Protein AF-A0A3R7EUE3-F1 (afdb_monomer_lite)

InterPro domains:
  IPR010998 Integrase/recombinase, N-terminal [G3DSA:1.10.150.130] (9-110)
  IPR011010 DNA breaking-rejoining enzyme, catalytic core [SSF56349] (18-164)

Radius of gyration: 27.68 Å; chains: 1; bounding box: 56×69×74 Å

Structure (mmCIF, N/CA/C/O backbone):
data_AF-A0A3R7EUE3-F1
#
_entry.id   AF-A0A3R7EUE3-F1
#
loop_
_atom_site.group_PDB
_atom_site.id
_atom_site.type_symbol
_atom_site.label_atom_id
_atom_site.label_alt_id
_atom_site.label_comp_id
_atom_site.label_asym_id
_atom_site.label_entity_id
_atom_site.label_seq_id
_atom_site.pdbx_PDB_ins_code
_atom_site.Cartn_x
_atom_site.Cartn_y
_atom_site.Cartn_z
_atom_site.occupancy
_atom_site.B_iso_or_equiv
_atom_site.auth_seq_id
_atom_site.auth_comp_id
_atom_site.auth_asym_id
_atom_site.auth_atom_id
_atom_site.pdbx_PDB_model_num
ATOM 1 N N . MET A 1 1 ? 28.219 15.002 24.276 1.00 39.12 1 MET A N 1
ATOM 2 C CA . MET A 1 1 ? 27.554 13.700 24.473 1.00 39.12 1 MET A CA 1
ATOM 3 C C . MET A 1 1 ? 26.076 13.995 24.568 1.00 39.12 1 MET A C 1
ATOM 5 O O . MET A 1 1 ? 25.679 14.646 25.527 1.00 39.12 1 MET A O 1
ATOM 9 N N . ASP A 1 2 ? 25.303 13.629 23.550 1.00 48.00 2 ASP A N 1
ATOM 10 C CA . ASP A 1 2 ? 23.853 13.818 23.591 1.00 48.00 2 ASP A CA 1
ATOM 11 C C . ASP A 1 2 ? 23.267 12.943 24.700 1.00 48.00 2 ASP A C 1
ATOM 13 O O . ASP A 1 2 ? 23.659 11.784 24.864 1.00 48.00 2 ASP A O 1
ATOM 17 N N . ALA A 1 3 ? 22.387 13.531 25.511 1.00 66.44 3 ALA A N 1
ATOM 18 C CA . ALA A 1 3 ? 21.766 12.849 26.636 1.00 66.44 3 ALA A CA 1
ATOM 19 C C . ALA A 1 3 ? 21.050 11.582 26.150 1.00 66.44 3 ALA A C 1
ATOM 21 O O . ALA A 1 3 ? 20.285 11.617 25.184 1.00 66.44 3 ALA A O 1
ATOM 22 N N . ILE A 1 4 ? 21.303 10.460 26.828 1.00 73.25 4 ILE A N 1
ATOM 23 C CA . ILE A 1 4 ? 20.660 9.185 26.511 1.00 73.25 4 ILE A CA 1
ATOM 24 C C . ILE A 1 4 ? 19.143 9.370 26.694 1.00 73.25 4 ILE A C 1
ATOM 26 O O . ILE A 1 4 ? 18.716 9.776 27.779 1.00 73.25 4 ILE A O 1
ATOM 30 N N . PRO A 1 5 ? 18.321 9.109 25.660 1.00 75.12 5 PRO A N 1
ATOM 31 C CA . PRO A 1 5 ? 16.880 9.293 25.752 1.00 75.12 5 PRO A CA 1
ATOM 32 C C . PRO A 1 5 ? 16.278 8.382 26.828 1.00 75.12 5 PRO A C 1
ATOM 34 O O . PRO A 1 5 ? 16.712 7.244 27.017 1.00 75.12 5 PRO A O 1
ATOM 37 N N . THR A 1 6 ? 15.261 8.881 27.535 1.00 82.00 6 THR A N 1
ATOM 38 C CA . THR A 1 6 ? 14.599 8.120 28.602 1.00 82.00 6 THR A CA 1
ATOM 39 C C . THR A 1 6 ? 13.892 6.884 28.046 1.00 82.00 6 THR A C 1
ATOM 41 O O . THR A 1 6 ? 13.480 6.837 26.883 1.00 82.00 6 THR A O 1
ATOM 44 N N . LYS A 1 7 ? 13.701 5.870 28.896 1.00 75.50 7 LYS A N 1
ATOM 45 C CA . LYS A 1 7 ? 12.950 4.655 28.542 1.00 75.50 7 LYS A CA 1
ATOM 46 C C . LYS A 1 7 ? 11.545 4.984 28.022 1.00 75.50 7 LYS A C 1
ATOM 48 O O . LYS A 1 7 ? 11.107 4.374 27.051 1.00 75.50 7 LYS A O 1
ATOM 53 N N . GLU A 1 8 ? 10.880 5.971 28.621 1.00 74.31 8 GLU A N 1
ATOM 54 C CA . GLU A 1 8 ? 9.572 6.456 28.166 1.00 74.31 8 GLU A CA 1
ATOM 55 C C . GLU A 1 8 ? 9.658 7.088 26.778 1.00 74.31 8 GLU A C 1
ATOM 57 O O . GLU A 1 8 ? 8.847 6.756 25.924 1.00 74.31 8 GLU A O 1
ATOM 62 N N . ALA A 1 9 ? 10.677 7.908 26.497 1.00 72.62 9 ALA A N 1
ATOM 63 C CA . ALA A 1 9 ? 10.864 8.495 25.171 1.00 72.62 9 ALA A CA 1
ATOM 64 C C . ALA A 1 9 ? 11.078 7.424 24.083 1.00 72.62 9 ALA A C 1
ATOM 66 O O . ALA A 1 9 ? 10.556 7.551 22.973 1.00 72.62 9 ALA A O 1
ATOM 67 N N . ILE A 1 10 ? 11.795 6.340 24.405 1.00 73.88 10 ILE A N 1
ATOM 68 C CA . ILE A 1 10 ? 12.009 5.197 23.502 1.00 73.88 10 ILE A CA 1
ATOM 69 C C . ILE A 1 10 ? 10.705 4.413 23.287 1.00 73.88 10 ILE A C 1
ATOM 71 O O . ILE A 1 10 ? 10.374 4.049 22.157 1.00 73.88 10 ILE A O 1
ATOM 75 N N . GLN A 1 11 ? 9.937 4.167 24.349 1.00 67.00 11 GLN A N 1
ATOM 76 C CA . GLN A 1 11 ? 8.645 3.481 24.257 1.00 67.00 11 GLN A CA 1
ATOM 77 C C . GLN A 1 11 ? 7.600 4.328 23.522 1.00 67.00 11 GLN A C 1
ATOM 79 O O . GLN A 1 11 ? 6.869 3.807 22.685 1.00 67.00 11 GLN A O 1
ATOM 84 N N . ASP A 1 12 ? 7.577 5.641 23.734 1.00 65.81 12 ASP A N 1
ATOM 85 C CA . ASP A 1 12 ? 6.696 6.562 23.020 1.00 65.81 12 ASP A CA 1
ATOM 86 C C . ASP A 1 12 ? 7.058 6.663 21.535 1.00 65.81 12 ASP A C 1
ATOM 88 O O . ASP A 1 12 ? 6.173 6.852 20.690 1.00 65.81 12 ASP A O 1
ATOM 92 N N . ALA A 1 13 ? 8.338 6.509 21.180 1.00 63.62 13 ALA A N 1
ATOM 93 C CA . ALA A 1 13 ? 8.787 6.459 19.788 1.00 63.62 13 ALA A CA 1
ATOM 94 C C . ALA A 1 13 ? 8.226 5.247 19.021 1.00 63.62 13 ALA A C 1
ATOM 96 O O . ALA A 1 13 ? 8.088 5.313 17.798 1.00 63.62 13 ALA A O 1
ATOM 97 N N . PHE A 1 14 ? 7.817 4.176 19.717 1.00 61.12 14 PHE A N 1
ATOM 98 C CA . PHE A 1 14 ? 7.134 3.030 19.104 1.00 61.12 14 PHE A CA 1
ATOM 99 C C . PHE A 1 14 ? 5.842 3.445 18.383 1.00 61.12 14 PHE A C 1
ATOM 101 O O . PHE A 1 14 ? 5.499 2.923 17.316 1.00 61.12 14 PHE A O 1
ATOM 108 N N . HIS A 1 15 ? 5.116 4.419 18.933 1.00 63.62 15 HIS A N 1
ATOM 109 C CA . HIS A 1 15 ? 3.929 4.965 18.295 1.00 63.62 15 HIS A CA 1
ATOM 110 C C . HIS A 1 15 ? 4.315 6.077 17.320 1.00 63.62 15 HIS A C 1
ATOM 112 O O . HIS A 1 15 ? 4.435 7.244 17.695 1.00 63.62 15 HIS A O 1
ATOM 118 N N . GLY A 1 16 ? 4.429 5.725 16.036 1.00 68.12 16 GLY A N 1
ATOM 119 C CA . GLY A 1 16 ? 4.572 6.713 14.966 1.00 68.12 16 GLY A CA 1
ATOM 120 C C . GLY A 1 16 ? 3.433 7.747 14.971 1.00 68.12 16 GLY A C 1
ATOM 121 O O . GLY A 1 16 ? 2.328 7.479 15.450 1.00 68.12 16 GLY A O 1
ATOM 122 N N . THR A 1 17 ? 3.669 8.929 14.394 1.00 74.31 17 THR A N 1
ATOM 123 C CA . THR A 1 17 ? 2.738 10.078 14.413 1.00 74.31 17 THR A CA 1
ATOM 124 C C . THR A 1 17 ? 1.312 9.719 13.978 1.00 74.31 17 THR A C 1
ATOM 126 O O . THR A 1 17 ? 0.340 10.197 14.561 1.00 74.31 17 THR A O 1
ATOM 129 N N . SER A 1 18 ? 1.170 8.837 12.983 1.00 72.44 18 SER A N 1
ATOM 130 C CA . SER A 1 18 ? -0.135 8.347 12.517 1.00 72.44 18 SER A CA 1
ATOM 131 C C . SER A 1 18 ? -0.875 7.535 13.582 1.00 72.44 18 SER A C 1
ATOM 133 O O . SER A 1 18 ? -2.089 7.677 13.722 1.00 72.44 18 SER A O 1
ATOM 135 N N . THR A 1 19 ? -0.164 6.688 14.330 1.00 78.75 19 THR A N 1
ATOM 136 C CA . THR A 1 19 ? -0.743 5.878 15.408 1.00 78.75 19 THR A CA 1
ATOM 137 C C . THR A 1 19 ? -1.212 6.778 16.541 1.00 78.75 19 THR A C 1
ATOM 139 O O . THR A 1 19 ? -2.346 6.633 16.979 1.00 78.75 19 THR A O 1
ATOM 142 N N . ARG A 1 20 ? -0.406 7.778 16.931 1.00 80.62 20 ARG A N 1
ATOM 143 C CA . ARG A 1 20 ? -0.794 8.769 17.951 1.00 80.62 20 ARG A CA 1
ATOM 144 C C . ARG A 1 20 ? -2.070 9.513 17.560 1.00 80.62 20 ARG A C 1
ATOM 146 O O . ARG A 1 20 ? -3.028 9.501 18.319 1.00 80.62 20 ARG A O 1
ATOM 153 N N . ARG A 1 21 ? -2.133 10.064 16.340 1.00 84.31 21 ARG A N 1
ATOM 154 C CA . ARG A 1 21 ? -3.342 10.746 15.829 1.00 84.31 21 ARG A CA 1
ATOM 155 C C . ARG A 1 21 ? -4.572 9.839 15.836 1.00 84.31 21 ARG A C 1
ATOM 157 O O . ARG A 1 21 ? -5.651 10.263 16.244 1.00 84.31 21 ARG A O 1
ATOM 164 N N . THR A 1 22 ? -4.403 8.592 15.398 1.00 85.88 22 THR A N 1
ATOM 165 C CA . THR A 1 22 ? -5.483 7.596 15.379 1.00 85.88 22 THR A CA 1
ATOM 166 C C . THR A 1 22 ? -5.972 7.303 16.795 1.00 85.88 22 THR A C 1
ATOM 168 O O . THR A 1 22 ? -7.174 7.295 17.042 1.00 85.88 22 THR A O 1
ATOM 171 N N . TYR A 1 23 ? -5.048 7.110 17.736 1.00 88.25 23 TYR A N 1
ATOM 172 C CA . TYR A 1 23 ? -5.382 6.802 19.121 1.00 88.25 23 TYR A CA 1
ATOM 173 C C . TYR A 1 23 ? -6.084 7.978 19.791 1.00 88.25 23 TYR A C 1
ATOM 175 O O . TYR A 1 23 ? -7.176 7.789 20.312 1.00 88.25 23 TYR A O 1
ATOM 183 N N . SER A 1 24 ? -5.546 9.194 19.675 1.00 86.81 24 SER A N 1
ATOM 184 C CA . SER A 1 24 ? -6.193 10.403 20.198 1.00 86.81 24 SER A CA 1
ATOM 185 C C . SER A 1 24 ? -7.598 10.609 19.626 1.00 86.81 24 SER A C 1
ATOM 187 O O . SER A 1 24 ? -8.494 11.060 20.333 1.00 86.81 24 SER A O 1
ATOM 189 N N . THR A 1 25 ? -7.820 10.243 18.359 1.00 91.75 25 THR A N 1
ATOM 190 C CA . THR A 1 25 ? -9.146 10.334 17.730 1.00 91.75 25 THR A CA 1
ATOM 191 C C . THR A 1 25 ? -10.149 9.401 18.401 1.00 91.75 25 THR A C 1
ATOM 193 O O . THR A 1 25 ? -11.211 9.859 18.814 1.00 91.75 25 THR A O 1
ATOM 196 N N . TYR A 1 26 ? -9.819 8.116 18.553 1.00 90.88 26 TYR A N 1
ATOM 197 C CA . TYR A 1 26 ? -10.734 7.159 19.184 1.00 90.88 26 TYR A CA 1
ATOM 198 C C . TYR A 1 26 ? -10.895 7.386 20.685 1.00 90.88 26 TYR A C 1
ATOM 200 O O . TYR A 1 26 ? -11.972 7.153 21.216 1.00 90.88 26 TYR A O 1
ATOM 208 N N . GLN A 1 27 ? -9.857 7.881 21.358 1.00 89.31 27 GLN A N 1
ATOM 209 C CA . GLN A 1 27 ? -9.931 8.276 22.764 1.00 89.31 27 GLN A CA 1
ATOM 210 C C . GLN A 1 27 ? -10.932 9.410 22.968 1.00 89.31 27 GLN A C 1
ATOM 212 O O . GLN A 1 27 ? -11.801 9.312 23.827 1.00 89.31 27 GLN A O 1
ATOM 217 N N . ARG A 1 28 ? -10.868 10.451 22.131 1.00 90.88 28 ARG A N 1
ATOM 218 C CA . ARG A 1 28 ? -11.839 11.546 22.164 1.00 90.88 28 ARG A CA 1
ATOM 219 C C . ARG A 1 28 ? -13.259 11.065 21.860 1.00 90.88 28 ARG A C 1
ATOM 221 O O . ARG A 1 28 ? -14.164 11.388 22.616 1.00 90.88 28 ARG A O 1
ATOM 228 N N . GLN A 1 29 ? -13.438 10.248 20.819 1.00 92.25 29 GLN A N 1
ATOM 229 C CA . GLN A 1 29 ? -14.751 9.680 20.481 1.00 92.25 29 GLN A CA 1
ATOM 230 C C . GLN A 1 29 ? -15.331 8.836 21.620 1.00 92.25 29 GLN A C 1
ATOM 232 O O . GLN A 1 29 ? -16.530 8.888 21.874 1.00 92.25 29 GLN A O 1
ATOM 237 N N . PHE A 1 30 ? -14.488 8.072 22.318 1.00 89.62 30 PHE A N 1
ATOM 238 C CA . PHE A 1 30 ? -14.915 7.317 23.488 1.00 89.62 30 PHE A CA 1
ATOM 239 C C . PHE A 1 30 ? -15.375 8.244 24.616 1.00 89.62 30 PHE A C 1
ATOM 241 O O . PHE A 1 30 ? -16.431 8.006 25.187 1.00 89.62 30 PHE A O 1
ATOM 248 N N . LEU A 1 31 ? -14.622 9.305 24.925 1.00 88.56 31 LEU A N 1
ATOM 249 C CA . LEU A 1 31 ? -15.000 10.259 25.974 1.00 88.56 31 LEU A CA 1
ATOM 250 C C . LEU A 1 31 ? -16.318 10.972 25.653 1.00 88.56 31 LEU A C 1
ATOM 252 O O . LEU A 1 31 ? -17.170 11.085 26.529 1.00 88.56 31 LEU A O 1
ATOM 256 N N . GLU A 1 32 ? -16.504 11.398 24.402 1.00 90.06 32 GLU A N 1
ATOM 257 C CA . GLU A 1 32 ? -17.752 12.004 23.919 1.00 90.06 32 GLU A CA 1
ATOM 258 C C . GLU A 1 32 ? -18.934 11.025 24.065 1.00 90.06 32 GLU A C 1
ATOM 260 O O . G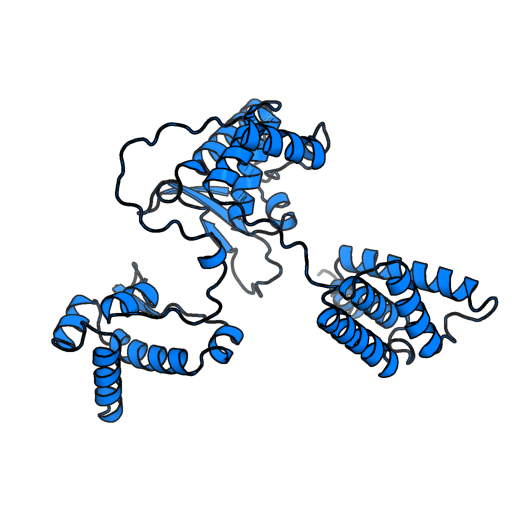LU A 1 32 ? -19.971 11.378 24.628 1.00 90.06 32 GLU A O 1
ATOM 265 N N . TYR A 1 33 ? -18.760 9.767 23.640 1.00 89.94 33 TYR A N 1
ATOM 266 C CA . TYR A 1 33 ? -19.762 8.711 23.817 1.00 89.94 33 TYR A CA 1
ATOM 267 C C . TYR A 1 33 ? -20.067 8.442 25.298 1.00 89.94 33 TYR A C 1
ATOM 269 O O . TYR A 1 33 ? -21.228 8.365 25.700 1.00 89.94 33 TYR A O 1
ATOM 277 N N . PHE A 1 34 ? -19.029 8.324 26.126 1.00 87.38 34 PHE A N 1
ATOM 278 C CA . PHE A 1 34 ? -19.160 7.993 27.539 1.00 87.38 34 PHE A CA 1
ATOM 279 C C . PHE A 1 34 ? -19.878 9.101 28.311 1.00 87.38 34 PHE A C 1
ATOM 281 O O . PHE A 1 34 ? -20.760 8.804 29.108 1.00 87.38 34 PHE A O 1
ATOM 288 N N . GLN A 1 35 ? -19.575 10.373 28.044 1.00 87.06 35 GLN A N 1
ATOM 289 C CA . GLN A 1 35 ? -20.288 11.501 28.654 1.00 87.06 35 GLN A CA 1
ATOM 290 C C . GLN A 1 35 ? -21.777 11.521 28.287 1.00 87.06 35 GLN A C 1
ATOM 292 O O . GLN A 1 35 ? -22.616 11.861 29.125 1.00 87.06 35 GLN A O 1
ATOM 297 N N . HIS A 1 36 ? -22.105 11.135 27.053 1.00 86.38 36 HIS A N 1
ATOM 298 C CA . HIS A 1 36 ? -23.484 11.074 26.581 1.00 86.38 36 HIS A CA 1
ATOM 299 C C . HIS A 1 36 ? -24.276 9.927 27.230 1.00 86.38 36 HIS A C 1
ATOM 301 O O . HIS A 1 36 ? -25.433 10.108 27.594 1.00 86.38 36 HIS A O 1
ATOM 307 N N . VAL A 1 37 ? -23.674 8.743 27.382 1.00 84.31 37 VAL A N 1
ATOM 308 C CA . VAL A 1 37 ? -24.357 7.547 27.920 1.00 84.31 37 VAL A CA 1
ATOM 309 C C . VAL A 1 37 ? -24.327 7.489 29.451 1.00 84.31 37 VAL A C 1
ATOM 311 O O . VAL A 1 37 ? -25.274 7.027 30.080 1.00 84.31 37 VAL A O 1
ATOM 314 N N . ASN A 1 38 ? -23.252 7.979 30.065 1.00 80.38 38 ASN A N 1
ATOM 315 C CA . ASN A 1 38 ? -22.979 7.910 31.498 1.00 80.38 38 ASN A CA 1
ATOM 316 C C . ASN A 1 38 ? -22.738 9.315 32.074 1.00 80.38 38 ASN A C 1
ATOM 318 O O . ASN A 1 38 ? -21.702 9.583 32.690 1.00 80.38 38 ASN A O 1
ATOM 322 N N . SER A 1 39 ? -23.687 10.231 31.861 1.00 76.88 39 SER A N 1
ATOM 323 C CA . SER A 1 39 ? -23.562 11.626 32.299 1.00 76.88 39 SER A CA 1
ATOM 324 C C . SER A 1 39 ? -23.197 11.734 33.784 1.00 76.88 39 SER A C 1
ATOM 326 O O . SER A 1 39 ? -23.860 11.166 34.649 1.00 76.88 39 SER A O 1
ATOM 328 N N . GLY A 1 40 ? -22.113 12.458 34.074 1.00 71.94 40 GLY A N 1
ATOM 329 C CA . GLY A 1 40 ? -21.620 12.688 35.435 1.00 71.94 40 GLY A CA 1
ATOM 330 C C . GLY A 1 40 ? -20.715 11.593 36.016 1.00 71.94 40 GLY A C 1
ATOM 331 O O . GLY A 1 40 ? -20.225 11.770 37.129 1.00 71.94 40 GLY A O 1
ATOM 332 N N . LYS A 1 41 ? -20.447 10.491 35.299 1.00 79.19 41 LYS A N 1
ATOM 333 C CA . LYS A 1 41 ? -19.461 9.487 35.736 1.00 79.19 41 LYS A CA 1
ATOM 334 C C . LYS A 1 41 ? -18.054 9.842 35.258 1.00 79.19 41 LYS A C 1
ATOM 336 O O . LYS A 1 41 ? -17.868 10.345 34.152 1.00 79.19 41 LYS A O 1
ATOM 341 N N . ASP A 1 42 ? -17.056 9.529 36.082 1.00 76.56 42 ASP A N 1
ATOM 342 C CA . ASP A 1 42 ? -15.647 9.640 35.703 1.00 76.56 42 ASP A CA 1
ATOM 343 C C . ASP A 1 42 ? -15.310 8.576 34.637 1.00 76.56 42 ASP A C 1
ATOM 345 O O . ASP A 1 42 ? -15.518 7.384 34.887 1.00 76.56 42 ASP A O 1
ATOM 349 N N . PRO A 1 43 ? -14.754 8.957 33.472 1.00 70.94 43 PRO A N 1
ATOM 350 C CA . PRO A 1 43 ? -14.217 8.013 32.494 1.00 70.94 43 PRO A CA 1
ATOM 351 C C . PRO A 1 43 ? -13.189 7.029 33.074 1.00 70.94 43 PRO A C 1
ATOM 353 O O . PRO A 1 43 ? -12.994 5.951 32.517 1.00 70.94 43 PRO A O 1
ATOM 356 N N . CYS A 1 44 ? -12.539 7.333 34.199 1.00 71.19 44 CYS A N 1
ATOM 357 C CA . CYS A 1 44 ? -11.650 6.392 34.886 1.00 71.19 44 CYS A CA 1
ATOM 358 C C . CYS A 1 44 ? -12.388 5.259 35.621 1.00 71.19 44 CYS A C 1
ATOM 360 O O . CYS A 1 44 ? -11.752 4.261 35.957 1.00 71.19 44 CYS A O 1
ATOM 362 N N . ALA A 1 45 ? -13.703 5.379 35.834 1.00 72.50 45 ALA A N 1
ATOM 363 C CA . ALA A 1 45 ? -14.574 4.353 36.417 1.00 72.50 45 ALA A CA 1
ATOM 364 C C . ALA A 1 45 ? -15.280 3.483 35.355 1.00 72.50 45 ALA A C 1
ATOM 366 O O . ALA A 1 45 ? -16.221 2.755 35.669 1.00 72.50 45 ALA A O 1
ATOM 367 N N . THR A 1 46 ? -14.837 3.569 34.097 1.00 76.38 46 THR A N 1
ATOM 368 C CA . THR A 1 46 ? -15.364 2.788 32.969 1.00 76.38 46 THR A CA 1
ATOM 369 C C . THR A 1 46 ? -15.317 1.284 33.256 1.00 76.38 46 THR A C 1
ATOM 371 O O . THR A 1 46 ? -14.286 0.748 33.671 1.00 76.38 46 THR A O 1
ATOM 374 N N . THR A 1 47 ? -16.419 0.588 32.978 1.00 79.50 47 THR A N 1
ATOM 375 C CA . THR A 1 47 ? -16.524 -0.873 33.083 1.00 79.50 47 THR A CA 1
ATOM 376 C C . THR A 1 47 ? -16.175 -1.575 31.765 1.00 79.50 47 THR A C 1
ATOM 378 O O . THR A 1 47 ? -16.022 -0.954 30.710 1.00 79.50 47 THR A O 1
ATOM 381 N N . THR A 1 48 ? -16.043 -2.903 31.797 1.00 76.88 48 THR A N 1
ATOM 382 C CA . THR A 1 48 ? -15.844 -3.705 30.577 1.00 76.88 48 THR A CA 1
ATOM 383 C C . THR A 1 48 ? -17.030 -3.591 29.618 1.00 76.88 48 THR A C 1
ATOM 385 O O . THR A 1 48 ? -16.812 -3.492 28.410 1.00 76.88 48 THR A O 1
ATOM 388 N N . GLY A 1 49 ? -18.251 -3.502 30.161 1.00 82.69 49 GLY A N 1
ATOM 389 C CA . GLY A 1 49 ? -19.492 -3.288 29.412 1.00 82.69 49 GLY A CA 1
ATOM 390 C C . GLY A 1 49 ? -19.493 -1.968 28.643 1.00 82.69 49 GLY A C 1
ATOM 391 O O . GLY A 1 49 ? -19.692 -1.964 27.431 1.00 82.69 49 GLY A O 1
ATOM 392 N N . ASP A 1 50 ? -19.125 -0.864 29.301 1.00 86.31 50 ASP A N 1
ATOM 393 C CA . ASP A 1 50 ? -19.041 0.458 28.659 1.00 86.31 50 ASP A CA 1
ATOM 394 C C . ASP A 1 50 ? -18.072 0.457 27.460 1.00 86.31 50 ASP A C 1
ATOM 396 O O . ASP A 1 50 ? -18.295 1.124 26.444 1.00 86.31 50 ASP A O 1
ATOM 400 N N . CYS A 1 51 ? -16.988 -0.324 27.557 1.00 86.44 51 CYS A N 1
ATOM 401 C CA . CYS A 1 51 ? -16.034 -0.480 26.466 1.00 86.44 51 CYS A CA 1
ATOM 402 C C . CYS A 1 51 ? -16.630 -1.276 25.303 1.00 86.44 51 CYS A C 1
ATOM 404 O O . CYS A 1 51 ? -16.473 -0.873 24.150 1.00 86.44 51 CYS A O 1
ATOM 406 N N . THR A 1 52 ? -17.304 -2.399 25.570 1.00 89.38 52 THR A N 1
ATOM 407 C CA . THR A 1 52 ? -17.961 -3.182 24.514 1.00 89.38 52 THR A CA 1
ATOM 408 C C . THR A 1 52 ? -19.109 -2.429 23.859 1.00 89.38 52 THR A C 1
ATOM 410 O O . THR A 1 52 ? -19.245 -2.510 22.638 1.00 89.38 52 THR A O 1
ATOM 413 N N . ASP A 1 53 ? -19.862 -1.639 24.621 1.00 91.25 53 ASP A N 1
ATOM 414 C CA . ASP A 1 53 ? -20.978 -0.840 24.114 1.00 91.25 53 ASP A CA 1
ATOM 415 C C . ASP A 1 53 ? -20.487 0.254 23.171 1.00 91.25 53 ASP A C 1
ATOM 417 O O . ASP A 1 53 ? -21.041 0.435 22.088 1.00 91.25 53 ASP A O 1
ATOM 421 N N . PHE A 1 54 ? -19.374 0.916 23.501 1.00 91.62 54 PHE A N 1
ATOM 422 C CA . PHE A 1 54 ? -18.730 1.843 22.574 1.00 91.62 54 PHE A CA 1
ATOM 423 C C . PHE A 1 54 ? -18.275 1.151 21.277 1.00 91.62 54 PHE A C 1
ATOM 425 O O . PHE A 1 54 ? -18.500 1.663 20.179 1.00 91.62 54 PHE A O 1
ATOM 432 N N . LEU A 1 55 ? -17.662 -0.037 21.364 1.00 92.75 55 LEU A N 1
ATOM 433 C CA . LEU A 1 55 ? -17.273 -0.797 20.168 1.00 92.75 55 LEU A CA 1
ATOM 434 C C . LEU A 1 55 ? -18.494 -1.229 19.341 1.00 92.75 55 LEU A C 1
ATOM 436 O O . LEU A 1 55 ? -18.418 -1.269 18.109 1.00 92.75 55 LEU A O 1
ATOM 440 N N . HIS A 1 56 ? -19.614 -1.535 19.996 1.00 93.75 56 HIS A N 1
ATOM 441 C CA . HIS A 1 56 ? -20.884 -1.828 19.343 1.00 93.75 56 HIS A CA 1
ATOM 442 C C . HIS A 1 56 ? -21.485 -0.592 18.673 1.00 93.75 56 HIS A C 1
ATOM 444 O O . HIS A 1 56 ? -21.913 -0.675 17.525 1.00 93.75 56 HIS A O 1
ATOM 450 N N . HIS A 1 57 ? -21.422 0.569 19.322 1.00 93.69 57 HIS A N 1
ATOM 451 C CA . HIS A 1 57 ? -21.818 1.847 18.741 1.00 93.69 57 HIS A CA 1
ATOM 452 C C . HIS A 1 57 ? -21.001 2.178 17.482 1.00 93.69 57 HIS A C 1
ATOM 454 O O . HIS A 1 57 ? -21.555 2.540 16.448 1.00 93.69 57 HIS A O 1
ATOM 460 N N . LEU A 1 58 ? -19.680 1.970 17.501 1.00 92.50 58 LEU A N 1
ATOM 461 C CA . LEU A 1 58 ? -18.868 2.129 16.289 1.00 92.50 58 LEU A CA 1
ATOM 462 C C . LEU A 1 58 ? -19.321 1.179 15.171 1.00 92.50 58 LEU A C 1
ATOM 464 O O . LEU A 1 58 ? -19.357 1.573 14.005 1.00 92.50 58 LEU A O 1
ATOM 468 N N . TYR A 1 59 ? -19.677 -0.060 15.506 1.00 91.56 59 TYR A N 1
ATOM 469 C CA . TYR A 1 59 ? -20.193 -1.011 14.525 1.00 91.56 59 TYR A CA 1
ATOM 470 C C . TYR A 1 59 ? -21.551 -0.590 13.950 1.00 91.56 59 TYR A C 1
ATOM 472 O O . TYR A 1 59 ? -21.733 -0.666 12.735 1.00 91.56 59 TYR A O 1
ATOM 480 N N . SER A 1 60 ? -22.475 -0.090 14.777 1.00 91.00 60 SER A N 1
ATOM 481 C CA . SER A 1 60 ? -23.790 0.380 14.319 1.00 91.00 60 SER A CA 1
ATOM 482 C C . SER A 1 60 ? -23.698 1.619 13.420 1.00 91.00 60 SER A C 1
ATOM 484 O O . SER A 1 60 ? -24.509 1.778 12.513 1.00 91.00 60 SER A O 1
ATOM 486 N N . LEU A 1 61 ? -22.644 2.428 13.572 1.00 91.06 61 LEU A N 1
ATOM 487 C CA . LEU A 1 61 ? -22.274 3.501 12.637 1.00 91.06 61 LEU A CA 1
ATOM 488 C C . LEU A 1 61 ? -21.644 2.996 11.319 1.00 91.06 61 LEU A C 1
ATOM 490 O O . LEU A 1 61 ? -21.129 3.790 10.528 1.00 91.06 61 LEU A O 1
ATOM 494 N N . GLY A 1 62 ? -21.615 1.682 11.084 1.00 87.12 62 GLY A N 1
ATOM 495 C CA . GLY A 1 62 ? -21.060 1.069 9.877 1.00 87.12 62 GLY A CA 1
ATOM 496 C C . GLY A 1 62 ? -19.530 1.029 9.840 1.00 87.12 62 GLY A C 1
ATOM 497 O O . GLY A 1 62 ? -18.936 0.896 8.765 1.00 87.12 62 GLY A O 1
ATOM 498 N N . ARG A 1 63 ? -18.841 1.170 10.984 1.00 88.69 63 ARG A N 1
ATOM 499 C CA . ARG A 1 63 ? -17.375 1.038 11.017 1.00 88.69 63 ARG A CA 1
ATOM 500 C C . ARG A 1 63 ? -16.968 -0.423 10.844 1.00 88.69 63 ARG A C 1
ATOM 502 O O . ARG A 1 63 ? -17.547 -1.336 11.424 1.00 88.69 63 ARG A O 1
ATOM 509 N N . LYS A 1 64 ? -15.907 -0.637 10.062 1.00 85.25 64 LYS A N 1
ATOM 510 C CA . LYS A 1 64 ? -15.370 -1.974 9.783 1.00 85.25 64 LYS A CA 1
ATOM 511 C C . LYS A 1 64 ? -14.759 -2.605 11.036 1.00 85.25 64 LYS A C 1
ATOM 513 O O . LYS A 1 64 ? -14.191 -1.912 11.880 1.00 85.25 64 LYS A O 1
ATOM 518 N N . THR A 1 65 ? -14.751 -3.934 11.087 1.00 85.56 65 THR A N 1
ATOM 519 C CA . THR A 1 65 ? -14.121 -4.742 12.151 1.00 85.56 65 THR A CA 1
ATOM 520 C C . THR A 1 65 ? -12.682 -4.325 12.449 1.00 85.56 65 THR A C 1
ATOM 522 O O . THR A 1 65 ? -12.303 -4.177 13.609 1.00 85.56 65 THR A O 1
ATOM 525 N N . ARG A 1 66 ? -11.877 -4.063 11.412 1.00 83.75 66 ARG A N 1
ATOM 526 C CA . ARG A 1 66 ? -10.492 -3.580 11.562 1.00 83.75 66 ARG A CA 1
ATOM 527 C C . ARG A 1 66 ? -10.408 -2.218 12.259 1.00 83.75 66 ARG A C 1
ATOM 529 O O . ARG A 1 66 ? -9.508 -1.991 13.059 1.00 83.75 66 ARG A O 1
ATOM 536 N N . THR A 1 67 ? -11.337 -1.319 11.955 1.00 87.75 67 THR A N 1
ATOM 537 C CA . THR A 1 67 ? -11.425 0.013 12.566 1.00 87.75 67 THR A CA 1
ATOM 538 C C . THR A 1 67 ? -11.773 -0.096 14.049 1.00 87.75 67 THR A C 1
ATOM 540 O O . THR A 1 67 ? -11.157 0.569 14.878 1.00 87.75 67 THR A O 1
ATOM 543 N N . ILE A 1 68 ? -12.698 -0.994 14.385 1.00 90.25 68 ILE A N 1
ATOM 544 C CA . ILE A 1 68 ? -13.111 -1.283 15.764 1.00 90.25 68 ILE A CA 1
ATOM 545 C C . ILE A 1 68 ? -11.949 -1.896 16.561 1.00 90.25 68 ILE A C 1
ATOM 547 O O . ILE A 1 68 ? -11.707 -1.509 17.701 1.00 90.25 68 ILE A O 1
ATOM 551 N N . ASP A 1 69 ? -11.162 -2.788 15.954 1.00 88.38 69 ASP A N 1
ATOM 552 C CA . ASP A 1 69 ? -9.963 -3.350 16.590 1.00 88.38 69 ASP A CA 1
ATOM 553 C C . ASP A 1 69 ? -8.879 -2.284 16.866 1.00 88.38 69 ASP A C 1
ATOM 555 O O . ASP A 1 69 ? -8.218 -2.300 17.913 1.00 88.38 69 ASP A O 1
ATOM 559 N N . CYS A 1 70 ? -8.734 -1.299 15.971 1.00 88.12 70 CYS A N 1
ATOM 560 C CA . CYS A 1 70 ? -7.901 -0.121 16.222 1.00 88.12 70 CYS A CA 1
ATOM 561 C C . CYS A 1 70 ? -8.441 0.737 17.376 1.00 88.12 70 CYS A C 1
ATOM 563 O O . CYS A 1 70 ? -7.647 1.157 18.218 1.00 88.12 70 CYS A O 1
ATOM 565 N N . ALA A 1 71 ? -9.755 0.969 17.450 1.00 89.62 71 ALA A N 1
ATOM 566 C CA . ALA A 1 71 ? -10.375 1.714 18.547 1.00 89.62 71 ALA A CA 1
ATOM 567 C C . ALA A 1 71 ? -10.150 1.017 19.898 1.00 89.62 71 ALA A C 1
ATOM 569 O O . ALA A 1 71 ? -9.674 1.647 20.839 1.00 89.62 71 ALA A O 1
ATOM 570 N N . LYS A 1 72 ? -10.342 -0.307 19.965 1.00 89.62 72 LYS A N 1
ATOM 571 C CA . LYS A 1 72 ? -9.988 -1.123 21.138 1.00 89.62 72 LYS A CA 1
ATOM 572 C C . LYS A 1 72 ? -8.528 -0.913 21.551 1.00 89.62 72 LYS A C 1
ATOM 574 O O . LYS A 1 72 ? -8.236 -0.705 22.724 1.00 89.62 72 LYS A O 1
ATOM 579 N N . SER A 1 73 ? -7.602 -0.949 20.593 1.00 87.12 73 SER A N 1
ATOM 580 C CA . SER A 1 73 ? -6.170 -0.761 20.874 1.00 87.12 73 SER A CA 1
ATOM 581 C C . SER A 1 73 ? -5.862 0.647 21.405 1.00 87.12 73 SER A C 1
ATOM 583 O O . SER A 1 73 ? -5.041 0.797 22.309 1.00 87.12 73 SER A O 1
ATOM 585 N N . ALA A 1 74 ? -6.561 1.668 20.902 1.00 87.69 74 ALA A N 1
ATOM 586 C CA . ALA A 1 74 ? -6.471 3.037 21.405 1.00 87.69 74 ALA A CA 1
ATOM 587 C C . ALA A 1 74 ? -7.002 3.179 22.841 1.00 87.69 74 ALA A C 1
ATOM 589 O O . ALA A 1 74 ? -6.406 3.907 23.637 1.00 87.69 74 ALA A O 1
ATOM 590 N N . MET A 1 75 ? -8.079 2.464 23.183 1.00 86.00 75 MET A N 1
ATOM 591 C CA . MET A 1 75 ? -8.624 2.420 24.545 1.00 86.00 75 MET A CA 1
ATOM 592 C C . MET A 1 75 ? -7.671 1.717 25.513 1.00 86.00 75 MET A C 1
ATOM 594 O O . MET A 1 75 ? -7.414 2.227 26.598 1.00 86.00 75 MET A O 1
ATOM 598 N N . VAL A 1 76 ? -7.079 0.588 25.109 1.00 83.56 76 VAL A N 1
ATOM 599 C CA . VAL A 1 76 ? -6.050 -0.099 25.910 1.00 83.56 76 VAL A CA 1
ATOM 600 C C . VAL A 1 76 ? -4.875 0.836 26.213 1.00 83.56 76 VAL A C 1
ATOM 602 O O . VAL A 1 76 ? -4.396 0.866 27.345 1.00 83.56 76 VAL A O 1
ATOM 605 N N . ALA A 1 77 ? -4.440 1.627 25.226 1.00 81.31 77 ALA A N 1
ATOM 606 C CA . ALA A 1 77 ? -3.385 2.618 25.418 1.00 81.31 77 ALA A CA 1
ATOM 607 C C . ALA A 1 77 ? -3.816 3.783 26.329 1.00 81.31 77 ALA A C 1
ATOM 609 O O . ALA A 1 77 ? -3.015 4.259 27.129 1.00 81.31 77 ALA A O 1
ATOM 610 N N . PHE A 1 78 ? -5.073 4.227 26.234 1.00 81.81 78 PHE A N 1
ATOM 611 C CA . PHE A 1 78 ? -5.623 5.313 27.053 1.00 81.81 78 PHE A CA 1
ATOM 612 C C . PHE A 1 78 ? -5.647 4.965 28.537 1.00 81.81 78 PHE A C 1
ATOM 614 O O . PHE A 1 78 ? -5.194 5.742 29.372 1.00 81.81 78 PHE A O 1
ATOM 621 N N . PHE A 1 79 ? -6.131 3.766 28.853 1.00 79.06 79 PHE A N 1
ATOM 622 C CA . PHE A 1 79 ? -6.295 3.319 30.228 1.00 79.06 79 PHE A CA 1
ATOM 623 C C . PHE A 1 79 ? -5.004 2.778 30.857 1.00 79.06 79 PHE A C 1
ATOM 625 O O . PHE A 1 79 ? -5.033 2.438 32.034 1.00 79.06 79 PHE A O 1
ATOM 632 N N . LYS A 1 80 ? -3.880 2.727 30.116 1.00 70.19 80 LYS A N 1
ATOM 633 C CA . LYS A 1 80 ? -2.539 2.333 30.601 1.00 70.19 80 LYS A CA 1
ATOM 634 C C . LYS A 1 80 ? -2.585 1.140 31.573 1.00 70.19 80 LYS A C 1
ATOM 636 O O . LYS A 1 80 ? -2.352 1.294 32.766 1.00 70.19 80 LYS A O 1
ATOM 641 N N . GLU A 1 81 ? -2.949 -0.034 31.054 1.00 58.16 81 GLU A N 1
ATOM 642 C CA . GLU A 1 81 ? -3.112 -1.296 31.811 1.00 58.16 81 GLU A CA 1
ATOM 643 C C . GLU A 1 81 ? -4.257 -1.338 32.841 1.00 58.16 81 GLU A C 1
ATOM 645 O O . GLU A 1 81 ? -4.500 -2.384 33.442 1.00 58.16 81 GLU A O 1
ATOM 650 N N . ARG A 1 82 ? -5.054 -0.272 33.007 1.00 59.72 82 ARG A N 1
ATOM 651 C CA . ARG A 1 82 ? -6.273 -0.346 33.823 1.00 59.72 82 ARG A CA 1
ATOM 652 C C . ARG A 1 82 ? -7.330 -1.230 33.139 1.00 59.72 82 ARG A C 1
ATOM 654 O O . ARG A 1 82 ? -7.802 -0.968 32.034 1.00 59.72 82 ARG A O 1
ATOM 661 N N . PHE A 1 83 ? -7.645 -2.302 33.861 1.00 57.09 83 PHE A N 1
ATOM 662 C CA . PHE A 1 83 ? -8.511 -3.468 33.651 1.00 57.09 83 PHE A CA 1
ATOM 663 C C . PHE A 1 83 ? -9.635 -3.472 32.585 1.00 57.09 83 PHE A C 1
ATOM 665 O O . PHE A 1 83 ? -9.893 -4.542 32.036 1.00 57.09 83 PHE A O 1
ATOM 672 N N . ALA A 1 84 ? -10.317 -2.373 32.246 1.00 61.28 84 ALA A N 1
ATOM 673 C CA . ALA A 1 84 ? -11.573 -2.455 31.478 1.00 61.28 84 ALA A CA 1
ATOM 674 C C . ALA A 1 84 ? -11.393 -2.772 29.974 1.00 61.28 84 ALA A C 1
ATOM 676 O O . ALA A 1 84 ? -12.010 -3.693 29.438 1.00 61.28 84 ALA A O 1
ATOM 677 N N . ALA A 1 85 ? -10.499 -2.067 29.271 1.00 57.06 85 ALA A N 1
ATOM 678 C CA . ALA A 1 85 ? -10.290 -2.273 27.829 1.00 57.06 85 ALA A CA 1
ATOM 679 C C . ALA A 1 85 ? -9.416 -3.503 27.501 1.00 57.06 85 ALA A C 1
ATOM 681 O O . ALA A 1 85 ? -9.480 -4.037 26.390 1.00 57.06 85 ALA A O 1
ATOM 682 N N . GLN A 1 86 ? -8.603 -3.963 28.463 1.00 62.91 86 GLN A N 1
ATOM 683 C CA . GLN A 1 86 ? -7.812 -5.198 28.360 1.00 62.91 86 GLN A CA 1
ATOM 684 C C . GLN A 1 86 ? -8.610 -6.454 28.729 1.00 62.91 86 GLN A C 1
ATOM 686 O O . GLN A 1 86 ? -8.121 -7.569 28.529 1.00 62.91 86 GLN A O 1
ATOM 691 N N . ALA A 1 87 ? -9.830 -6.291 29.248 1.00 68.56 87 ALA A N 1
ATOM 692 C CA . ALA A 1 87 ? -10.640 -7.405 29.690 1.00 68.56 87 ALA A CA 1
ATOM 693 C C . ALA A 1 87 ? -10.898 -8.416 28.569 1.00 68.56 87 ALA A C 1
ATOM 695 O O . ALA A 1 87 ? -11.114 -8.086 27.395 1.00 68.56 87 ALA A O 1
ATOM 696 N N . THR A 1 88 ? -10.928 -9.685 28.970 1.00 79.94 88 THR A N 1
ATOM 697 C CA . THR A 1 88 ? -11.228 -10.827 28.102 1.00 79.94 88 THR A CA 1
ATOM 698 C C . THR A 1 88 ? -12.528 -10.624 27.318 1.00 79.94 88 THR A C 1
ATOM 700 O O . THR A 1 88 ? -12.630 -11.080 26.181 1.00 79.94 88 THR A O 1
ATOM 703 N N . GLU A 1 89 ? -13.495 -9.913 27.891 1.00 82.56 89 GLU A N 1
ATOM 704 C CA . GLU A 1 89 ? -14.789 -9.589 27.291 1.00 82.56 89 GLU A CA 1
ATOM 705 C C . GLU A 1 89 ? -14.669 -8.706 26.040 1.00 82.56 89 GLU A C 1
ATOM 707 O O . GLU A 1 89 ? -15.100 -9.115 24.963 1.00 82.56 89 GLU A O 1
ATOM 712 N N . THR A 1 90 ? -13.963 -7.575 26.119 1.00 82.56 90 THR A N 1
ATOM 713 C CA . THR A 1 90 ? -13.711 -6.672 24.982 1.00 82.56 90 THR A CA 1
ATOM 714 C C . THR A 1 90 ? -12.978 -7.388 23.843 1.00 82.56 90 THR A C 1
ATOM 716 O O . THR A 1 90 ? -13.289 -7.219 22.660 1.00 82.56 90 THR A O 1
ATOM 719 N N . LYS A 1 91 ? -12.028 -8.270 24.185 1.00 85.00 91 LYS A N 1
ATOM 720 C CA . LYS A 1 91 ? -11.341 -9.125 23.205 1.00 85.00 91 LYS A CA 1
ATOM 721 C C . LYS A 1 91 ? -12.288 -10.150 22.573 1.00 85.00 91 LYS A C 1
ATOM 723 O O . LYS A 1 91 ? -12.242 -10.339 21.356 1.00 85.00 91 LYS A O 1
ATOM 728 N N . ARG A 1 92 ? -13.133 -10.811 23.373 1.00 88.38 92 ARG A N 1
ATOM 729 C CA . ARG A 1 92 ? -14.145 -11.768 22.891 1.00 88.38 92 ARG A CA 1
ATOM 730 C C . ARG A 1 92 ? -15.138 -11.090 21.956 1.00 88.38 92 ARG A C 1
ATOM 732 O O . ARG A 1 92 ? -15.433 -11.672 20.918 1.00 88.38 92 ARG A O 1
ATOM 739 N N . TYR A 1 93 ? -15.569 -9.871 22.270 1.00 89.75 93 TYR A N 1
ATOM 740 C CA . TYR A 1 93 ? -16.469 -9.092 21.428 1.00 89.75 93 TYR A CA 1
ATOM 741 C C . TYR A 1 93 ? -15.872 -8.841 20.037 1.00 89.75 93 TYR A C 1
ATOM 743 O O . TYR A 1 93 ? -16.473 -9.224 19.037 1.00 89.75 93 TYR A O 1
ATOM 751 N N . VAL A 1 94 ? -14.648 -8.301 19.946 1.00 88.50 94 VAL A N 1
ATOM 752 C CA . VAL A 1 94 ? -14.005 -8.028 18.643 1.00 88.50 94 VAL A CA 1
ATOM 753 C C . VAL A 1 94 ? -13.784 -9.306 17.830 1.00 88.50 94 VAL A C 1
ATOM 755 O O . VAL A 1 94 ? -14.038 -9.327 16.625 1.00 88.50 94 VAL A O 1
ATOM 758 N N . VAL A 1 95 ? -13.353 -10.396 18.472 1.00 89.19 95 VAL A N 1
ATOM 759 C CA . VAL A 1 95 ? -13.199 -11.698 17.798 1.00 89.19 95 VAL A CA 1
ATOM 760 C C . VAL A 1 95 ? -14.554 -12.253 17.344 1.00 89.19 95 VAL A C 1
ATOM 762 O O . VAL A 1 95 ? -14.654 -12.807 16.249 1.00 89.19 95 VAL A O 1
ATOM 765 N N . GLY A 1 96 ? -15.599 -12.105 18.161 1.00 91.25 96 GLY A N 1
ATOM 766 C CA . GLY A 1 96 ? -16.971 -12.480 17.825 1.00 91.25 96 GLY A CA 1
ATOM 767 C C . GLY A 1 96 ? -17.489 -11.706 16.617 1.00 91.25 96 GLY A C 1
ATOM 768 O O . GLY A 1 96 ? -17.999 -12.316 15.682 1.00 91.25 96 GLY A O 1
ATOM 769 N N . LEU A 1 97 ? -17.248 -10.395 16.580 1.00 89.62 97 LEU A N 1
ATOM 770 C CA . LEU A 1 97 ? -17.618 -9.524 15.469 1.00 89.62 97 LEU A CA 1
ATOM 771 C C . LEU A 1 97 ? -16.926 -9.932 14.160 1.00 89.62 97 LEU A C 1
ATOM 773 O O . LEU A 1 97 ? -17.572 -10.050 13.125 1.00 89.62 97 LEU A O 1
ATOM 777 N N . GLN A 1 98 ? -15.625 -10.236 14.203 1.00 87.25 98 GLN A N 1
ATOM 778 C CA . GLN A 1 98 ? -14.890 -10.738 13.033 1.00 87.25 98 GLN A CA 1
ATOM 779 C C . GLN A 1 98 ? -15.456 -12.069 12.515 1.00 87.25 98 GLN A C 1
ATOM 781 O O . GLN A 1 98 ? -15.557 -12.280 11.305 1.00 87.25 98 GLN A O 1
ATOM 786 N N . LYS A 1 99 ? -15.825 -12.986 13.420 1.00 89.12 99 LYS A N 1
ATOM 787 C CA . LYS A 1 99 ? -16.457 -14.260 13.046 1.00 89.12 99 LYS A CA 1
ATOM 788 C C . LYS A 1 99 ? -17.846 -14.040 12.449 1.00 89.12 99 LYS A C 1
ATOM 790 O O . LYS A 1 99 ? -18.150 -14.648 11.426 1.00 89.12 99 LYS A O 1
ATOM 795 N N . PHE A 1 100 ? -18.645 -13.162 13.051 1.00 88.62 100 PHE A N 1
ATOM 796 C CA . PHE A 1 100 ? -19.976 -12.799 12.574 1.00 88.62 100 PHE A CA 1
ATOM 797 C C . PHE A 1 100 ? -19.922 -12.207 11.160 1.00 88.62 100 PHE A C 1
ATOM 799 O O . PHE A 1 100 ? -20.601 -12.703 10.262 1.00 88.62 100 PHE A O 1
ATOM 806 N N . ASN A 1 101 ? -19.040 -11.229 10.924 1.00 87.06 101 ASN A N 1
ATOM 807 C CA . ASN A 1 101 ? -18.871 -10.616 9.606 1.00 87.06 101 ASN A CA 1
ATOM 808 C C . ASN A 1 101 ? -18.447 -11.627 8.542 1.00 87.06 101 ASN A C 1
ATOM 810 O O . ASN A 1 101 ? -18.954 -11.581 7.423 1.00 87.06 101 ASN A O 1
ATOM 814 N N . ARG A 1 102 ? -17.558 -12.566 8.891 1.00 83.69 102 ARG A N 1
ATOM 815 C CA . ARG A 1 102 ? -17.140 -13.640 7.982 1.00 83.69 102 ARG A CA 1
ATOM 816 C C . ARG A 1 102 ? -18.287 -14.589 7.645 1.00 83.69 102 ARG A C 1
ATOM 818 O O . ARG A 1 102 ? -18.422 -14.975 6.496 1.00 83.69 102 ARG A O 1
ATOM 825 N N . GLN A 1 103 ? -19.110 -14.966 8.622 1.00 85.44 103 GLN A N 1
ATOM 826 C CA . GLN A 1 103 ? -20.270 -15.837 8.387 1.00 85.44 103 GLN A CA 1
ATOM 827 C C . GLN A 1 103 ? -21.340 -15.169 7.521 1.00 85.44 103 GLN A C 1
ATOM 829 O O . GLN A 1 103 ? -22.046 -15.844 6.779 1.00 85.44 103 GLN A O 1
ATOM 834 N N . LYS A 1 104 ? -21.476 -13.846 7.634 1.00 83.06 104 LYS A N 1
ATOM 835 C CA . LYS A 1 104 ? -22.471 -13.055 6.906 1.00 83.06 104 LYS A CA 1
ATOM 836 C C . LYS A 1 104 ? -21.929 -12.420 5.621 1.00 83.06 104 LYS A C 1
ATOM 838 O O . LYS A 1 104 ? -22.656 -11.656 5.000 1.00 83.06 104 LYS A O 1
ATOM 843 N N . ASN A 1 105 ? -20.685 -12.719 5.233 1.00 73.81 105 ASN A N 1
ATOM 844 C CA . ASN A 1 105 ? -19.991 -12.116 4.086 1.00 73.81 105 ASN A CA 1
ATOM 845 C C . ASN A 1 105 ? -20.047 -10.573 4.074 1.00 73.81 105 ASN A C 1
ATOM 847 O O . ASN A 1 105 ? -20.073 -9.946 3.023 1.00 73.81 105 ASN A O 1
ATOM 851 N N . VAL A 1 106 ? -20.057 -9.946 5.256 1.00 74.19 106 VAL A N 1
ATOM 852 C CA . VAL A 1 106 ? -20.082 -8.476 5.404 1.00 74.19 106 VAL A CA 1
ATOM 853 C C . VAL A 1 106 ? -18.721 -7.868 5.049 1.00 74.19 106 VAL A C 1
ATOM 855 O O . VAL A 1 106 ? -18.643 -6.740 4.569 1.00 74.19 106 VAL A O 1
ATOM 858 N N . ASP A 1 107 ? -17.646 -8.633 5.265 1.00 61.03 107 ASP A N 1
ATOM 859 C CA . ASP A 1 107 ? -16.259 -8.226 5.007 1.00 61.03 107 ASP A CA 1
ATOM 860 C C . ASP A 1 107 ? -15.750 -8.664 3.616 1.00 61.03 107 ASP A C 1
ATOM 862 O O . ASP A 1 107 ? -14.553 -8.524 3.357 1.00 61.03 107 ASP A O 1
ATOM 866 N N . ASP A 1 108 ? -16.608 -9.193 2.727 1.00 56.88 108 ASP A N 1
ATOM 867 C CA . ASP A 1 108 ? -16.210 -9.498 1.345 1.00 56.88 108 ASP A CA 1
ATOM 868 C C . ASP A 1 108 ? -15.952 -8.170 0.622 1.00 56.88 108 ASP A C 1
ATOM 870 O O . ASP A 1 108 ? -16.844 -7.488 0.115 1.00 56.88 108 ASP A O 1
ATOM 874 N N . GLU A 1 109 ? -14.696 -7.731 0.706 1.00 57.62 109 GLU A N 1
ATOM 875 C CA . GLU A 1 109 ? -14.217 -6.504 0.104 1.00 57.62 109 GLU A CA 1
ATOM 876 C C . GLU A 1 109 ? -14.653 -6.462 -1.362 1.00 57.62 109 GLU A C 1
ATOM 878 O O . GLU A 1 109 ? -14.487 -7.433 -2.105 1.00 57.62 109 GLU A O 1
ATOM 883 N N . LYS A 1 110 ? -15.105 -5.286 -1.814 1.00 56.47 110 LYS A N 1
ATOM 884 C CA . LYS A 1 110 ? -14.910 -4.884 -3.208 1.00 56.47 110 LYS A CA 1
ATOM 885 C C . LYS A 1 110 ? -13.401 -4.893 -3.446 1.00 56.47 110 LYS A C 1
ATOM 887 O O . LYS A 1 110 ? -12.737 -3.874 -3.257 1.00 56.47 110 LYS A O 1
ATOM 892 N N . LYS A 1 111 ? -12.838 -6.069 -3.731 1.00 53.75 111 LYS A N 1
ATOM 893 C CA . LYS A 1 111 ? -11.433 -6.210 -4.093 1.00 53.75 111 LYS A CA 1
ATOM 894 C C . LYS A 1 111 ? -11.202 -5.258 -5.253 1.00 53.75 111 LYS A C 1
ATOM 896 O O . LYS A 1 111 ? -12.020 -5.200 -6.171 1.00 53.75 111 LYS A O 1
ATOM 901 N N . ALA A 1 112 ? -10.131 -4.475 -5.160 1.00 57.97 112 ALA A N 1
ATOM 902 C CA . ALA A 1 112 ? -9.741 -3.603 -6.252 1.00 57.97 112 ALA A CA 1
ATOM 903 C C . ALA A 1 112 ? -9.673 -4.443 -7.532 1.00 57.97 112 ALA A C 1
ATOM 905 O O . ALA A 1 112 ? -9.135 -5.553 -7.511 1.00 57.97 112 ALA A O 1
ATOM 906 N N . HIS A 1 113 ? -10.277 -3.941 -8.606 1.00 64.81 113 HIS A N 1
ATOM 907 C CA . HIS A 1 113 ? -10.236 -4.623 -9.888 1.00 64.81 113 HIS A CA 1
ATOM 908 C C . HIS A 1 113 ? -8.766 -4.767 -10.316 1.00 64.81 113 HIS A C 1
ATOM 910 O O . HIS A 1 113 ? -8.057 -3.756 -10.357 1.00 64.81 113 HIS A O 1
ATOM 916 N N . PRO A 1 114 ? -8.273 -5.992 -10.567 1.00 63.28 114 PRO A N 1
ATOM 917 C CA . PRO A 1 114 ? -6.894 -6.182 -10.980 1.00 63.28 114 PRO A CA 1
ATOM 918 C C . PRO A 1 114 ? -6.730 -5.652 -12.406 1.00 63.28 114 PRO A C 1
ATOM 920 O O . PRO A 1 114 ? -7.286 -6.220 -13.339 1.00 63.28 114 PRO A O 1
ATOM 923 N N . LEU A 1 115 ? -5.960 -4.576 -12.573 1.00 62.75 115 LEU A N 1
ATOM 924 C CA . LEU A 1 115 ? -5.638 -4.044 -13.896 1.00 62.75 115 LEU A CA 1
ATOM 925 C C . LEU A 1 115 ? -4.602 -4.937 -14.589 1.00 62.75 115 LEU A C 1
ATOM 927 O O . LEU A 1 115 ? -3.583 -5.311 -13.999 1.00 62.75 115 LEU A O 1
ATOM 931 N N . SER A 1 116 ? -4.831 -5.245 -15.861 1.00 70.00 116 SER A N 1
ATOM 932 C CA . SER A 1 116 ? -3.806 -5.796 -16.747 1.00 70.00 116 SER A CA 1
ATOM 933 C C . SER A 1 116 ? -2.739 -4.746 -17.081 1.00 70.00 116 SER A C 1
ATOM 935 O O . SER A 1 116 ? -2.960 -3.541 -16.961 1.00 70.00 116 SER A O 1
ATOM 937 N N . ALA A 1 117 ? -1.572 -5.189 -17.566 1.00 69.31 117 ALA A N 1
ATOM 938 C CA . ALA A 1 117 ? -0.521 -4.278 -18.034 1.00 69.31 117 ALA A CA 1
ATOM 939 C C . ALA A 1 117 ? -1.012 -3.331 -19.145 1.00 69.31 117 ALA A C 1
ATOM 941 O O . ALA A 1 117 ? -0.578 -2.185 -19.223 1.00 69.31 117 ALA A O 1
ATOM 942 N N . HIS A 1 118 ? -1.937 -3.798 -19.988 1.00 69.81 118 HIS A N 1
ATOM 943 C CA . HIS A 1 118 ? -2.505 -2.990 -21.059 1.00 69.81 118 HIS A CA 1
ATOM 944 C C . HIS A 1 118 ? -3.460 -1.918 -20.520 1.00 69.81 118 HIS A C 1
ATOM 946 O O . HIS A 1 118 ? -3.312 -0.750 -20.865 1.00 69.81 118 HIS A O 1
ATOM 952 N N . GLU A 1 119 ? -4.380 -2.278 -19.623 1.00 70.00 119 GLU A N 1
ATOM 953 C CA . GLU A 1 119 ? -5.292 -1.313 -18.987 1.00 70.00 119 GLU A CA 1
ATOM 954 C C . GLU A 1 119 ? -4.527 -0.280 -18.156 1.00 70.00 119 GLU A C 1
ATOM 956 O O . GLU A 1 119 ? -4.839 0.910 -18.193 1.00 70.00 119 GLU A O 1
ATOM 961 N N . LEU A 1 120 ? -3.473 -0.715 -17.463 1.00 74.56 120 LEU A N 1
ATOM 962 C CA . LEU A 1 120 ? -2.579 0.182 -16.744 1.00 74.56 120 LEU A CA 1
ATOM 963 C C . LEU A 1 120 ? -1.840 1.130 -17.698 1.00 74.56 120 LEU A C 1
ATOM 965 O O . LEU A 1 120 ? -1.751 2.320 -17.417 1.00 74.56 120 LEU A O 1
ATOM 969 N N . SER A 1 121 ? -1.354 0.637 -18.840 1.00 75.00 121 SER A N 1
ATOM 970 C CA . SER A 1 121 ? -0.737 1.475 -19.874 1.00 75.00 121 SER A CA 1
ATOM 971 C C . SER A 1 121 ? -1.711 2.526 -20.413 1.00 75.00 121 SER A C 1
ATOM 973 O O . SER A 1 121 ? -1.345 3.696 -20.522 1.00 75.00 121 SER A O 1
ATOM 975 N N . LEU A 1 122 ? -2.961 2.151 -20.703 1.00 76.88 122 LEU A N 1
ATOM 976 C CA . LEU A 1 122 ? -3.995 3.089 -21.155 1.00 76.88 122 LEU A CA 1
ATOM 977 C C . LEU A 1 122 ? -4.253 4.182 -20.111 1.00 76.88 122 LEU A C 1
ATOM 979 O O . LEU A 1 122 ? -4.228 5.364 -20.450 1.00 76.88 122 LEU A O 1
ATOM 983 N N . LEU A 1 123 ? -4.405 3.791 -18.843 1.00 78.19 123 LEU A N 1
ATOM 984 C CA . LEU A 1 123 ? -4.564 4.717 -17.721 1.00 78.19 123 LEU A CA 1
ATOM 985 C C . LEU A 1 123 ? -3.355 5.651 -17.567 1.00 78.19 123 LEU A C 1
ATOM 987 O O . LEU A 1 123 ? -3.505 6.850 -17.367 1.00 78.19 123 LEU A O 1
ATOM 991 N N . MET A 1 124 ? -2.133 5.128 -17.659 1.00 81.00 124 MET A N 1
ATOM 992 C CA . MET A 1 124 ? -0.924 5.951 -17.569 1.00 81.00 124 MET A CA 1
ATOM 993 C C . MET A 1 124 ? -0.840 6.937 -18.741 1.00 81.00 124 MET A C 1
ATOM 995 O O . MET A 1 124 ? -0.492 8.107 -18.568 1.00 81.00 124 MET A O 1
ATOM 999 N N . ASN A 1 125 ? -1.196 6.493 -19.943 1.00 80.38 125 ASN A N 1
ATOM 1000 C CA . ASN A 1 125 ? -1.162 7.332 -21.130 1.00 80.38 125 ASN A CA 1
ATOM 1001 C C . ASN A 1 125 ? -2.231 8.431 -21.109 1.00 80.38 125 ASN A C 1
ATOM 1003 O O . ASN A 1 125 ? -1.918 9.525 -21.577 1.00 80.38 125 ASN A O 1
ATOM 1007 N N . SER A 1 126 ? -3.403 8.216 -20.499 1.00 78.88 126 SER A N 1
ATOM 1008 C CA . SER A 1 126 ? -4.449 9.250 -20.390 1.00 78.88 126 SER A CA 1
ATOM 1009 C C . SER A 1 126 ? -4.021 10.465 -19.557 1.00 78.88 126 SER A C 1
ATOM 1011 O O . SER A 1 126 ? -4.523 11.564 -19.758 1.00 78.88 126 SER A O 1
ATOM 1013 N N . PHE A 1 127 ? -3.028 10.329 -18.668 1.00 79.25 127 PHE A N 1
ATOM 1014 C CA . PHE A 1 127 ? -2.437 11.487 -17.979 1.00 79.25 127 PHE A CA 1
ATOM 1015 C C . PHE A 1 127 ? -1.647 12.422 -18.910 1.00 79.25 127 PHE A C 1
ATOM 1017 O O . PHE A 1 127 ? -1.227 13.491 -18.479 1.00 79.25 127 PHE A O 1
ATOM 1024 N N . GLY A 1 128 ? -1.433 12.048 -20.174 1.00 74.69 128 GLY A N 1
ATOM 1025 C CA . GLY A 1 128 ? -0.789 12.908 -21.173 1.00 74.69 128 GLY A CA 1
ATOM 1026 C C . GLY A 1 128 ? -1.560 14.145 -21.547 1.00 74.69 128 GLY A C 1
ATOM 1027 O O . GLY A 1 128 ? -0.941 15.125 -21.942 1.00 74.69 128 GLY A O 1
ATOM 1028 N N . ASP A 1 129 ? -2.877 14.081 -21.400 1.00 75.75 129 ASP A N 1
ATOM 1029 C CA . ASP A 1 129 ? -3.775 15.177 -21.745 1.00 75.75 129 ASP A CA 1
ATOM 1030 C C . ASP A 1 129 ? -3.806 16.249 -20.643 1.00 75.75 129 ASP A C 1
ATOM 1032 O O . ASP A 1 129 ? -4.399 17.314 -20.807 1.00 75.75 129 ASP A O 1
ATOM 1036 N N . LEU A 1 130 ? -3.157 15.982 -19.501 1.00 75.25 130 LEU A N 1
ATOM 1037 C CA . LEU A 1 130 ? -2.954 16.968 -18.446 1.00 75.25 130 LEU A CA 1
ATOM 1038 C C . LEU A 1 130 ? -1.856 17.970 -18.819 1.00 75.25 130 LEU A C 1
ATOM 1040 O O . LEU A 1 130 ? -1.133 17.822 -19.802 1.00 75.25 130 LEU A O 1
ATOM 1044 N N . ASN A 1 131 ? -1.682 18.983 -17.963 1.00 78.00 131 ASN A N 1
ATOM 1045 C CA . ASN A 1 131 ? -0.528 19.871 -18.038 1.00 78.00 131 ASN A CA 1
ATOM 1046 C C . ASN A 1 131 ? 0.774 19.047 -18.198 1.00 78.00 131 ASN A C 1
ATOM 1048 O O . ASN A 1 131 ? 0.981 18.126 -17.406 1.00 78.00 131 ASN A O 1
ATOM 1052 N N . PRO A 1 132 ? 1.665 19.377 -19.152 1.00 75.88 132 PRO A N 1
ATOM 1053 C CA . PRO A 1 132 ? 2.814 18.536 -19.493 1.00 75.88 132 PRO A CA 1
ATOM 1054 C C . PRO A 1 132 ? 3.717 18.143 -18.311 1.00 75.88 132 PRO A C 1
ATOM 1056 O O . PRO A 1 132 ? 4.193 17.007 -18.239 1.00 75.88 132 PRO A O 1
ATOM 1059 N N . PHE A 1 133 ? 3.930 19.046 -17.348 1.00 76.25 133 PHE A N 1
ATOM 1060 C CA . PHE A 1 133 ? 4.703 18.742 -16.140 1.00 76.25 133 PHE A CA 1
ATOM 1061 C C . PHE A 1 133 ? 3.948 17.767 -15.223 1.00 76.25 133 PHE A C 1
ATOM 1063 O O . PHE A 1 133 ? 4.499 16.775 -14.751 1.00 76.25 133 PHE A O 1
ATOM 1070 N N . VAL A 1 134 ? 2.656 18.014 -15.004 1.00 75.56 134 VAL A N 1
ATOM 1071 C CA . VAL A 1 134 ? 1.796 17.191 -14.140 1.00 75.56 134 VAL A CA 1
ATOM 1072 C C . VAL A 1 134 ? 1.565 15.801 -14.743 1.00 75.56 134 VAL A C 1
ATOM 1074 O O . VAL A 1 134 ? 1.623 14.797 -14.034 1.00 75.56 134 VAL A O 1
ATOM 1077 N N . GLY A 1 135 ? 1.352 15.723 -16.055 1.00 79.19 135 GLY A N 1
ATOM 1078 C CA . GLY A 1 135 ? 1.143 14.473 -16.778 1.00 79.19 135 GLY A CA 1
ATOM 1079 C C . GLY A 1 135 ? 2.370 13.565 -16.750 1.00 79.19 135 GLY A C 1
ATOM 1080 O O . GLY A 1 135 ? 2.253 12.377 -16.442 1.00 79.19 135 GLY A O 1
ATOM 1081 N N . THR A 1 136 ? 3.563 14.118 -16.999 1.00 82.38 136 THR A N 1
ATOM 1082 C CA . THR A 1 136 ? 4.827 13.365 -16.889 1.00 82.38 136 THR A CA 1
ATOM 1083 C C . THR A 1 136 ? 5.108 12.928 -15.448 1.00 82.38 136 THR A C 1
ATOM 1085 O O . THR A 1 136 ? 5.479 11.773 -15.228 1.00 82.38 136 THR A O 1
ATOM 1088 N N . MET A 1 137 ? 4.815 13.782 -14.457 1.00 84.00 137 MET A N 1
ATOM 1089 C CA . MET A 1 137 ? 4.905 13.433 -13.034 1.00 84.00 137 MET A CA 1
ATOM 1090 C C . MET A 1 137 ? 4.014 12.237 -12.676 1.00 84.00 137 MET A C 1
ATOM 1092 O O . MET A 1 137 ? 4.498 11.279 -12.073 1.00 84.00 137 MET A O 1
ATOM 1096 N N . PHE A 1 138 ? 2.724 12.262 -13.037 1.00 83.81 138 PHE A N 1
ATOM 1097 C CA . PHE A 1 138 ? 1.803 11.168 -12.717 1.00 83.81 138 PHE A CA 1
ATOM 1098 C C . PHE A 1 138 ? 2.192 9.870 -13.426 1.00 83.81 138 PHE A C 1
ATOM 1100 O O . PHE A 1 138 ? 2.254 8.826 -12.779 1.00 83.81 138 PHE A O 1
ATOM 1107 N N . ARG A 1 139 ? 2.538 9.922 -14.716 1.00 87.25 139 ARG A N 1
ATOM 1108 C CA . ARG A 1 139 ? 3.022 8.752 -15.471 1.00 87.25 139 ARG A CA 1
ATOM 1109 C C . ARG A 1 139 ? 4.205 8.068 -14.790 1.00 87.25 139 ARG A C 1
ATOM 1111 O O . ARG A 1 139 ? 4.209 6.845 -14.622 1.00 87.25 139 ARG A O 1
ATOM 1118 N N . PHE A 1 140 ? 5.184 8.844 -14.332 1.00 88.25 140 PHE A N 1
ATOM 1119 C CA . PHE A 1 140 ? 6.322 8.274 -13.622 1.00 88.25 140 PHE A CA 1
ATOM 1120 C C . PHE A 1 140 ? 5.959 7.802 -12.201 1.00 88.25 140 PHE A C 1
ATOM 1122 O O . PHE A 1 140 ? 6.361 6.712 -11.795 1.00 88.25 140 PHE A O 1
ATOM 1129 N N . LEU A 1 141 ? 5.118 8.540 -11.468 1.00 86.00 141 LEU A N 1
ATOM 1130 C CA . LEU A 1 141 ? 4.627 8.138 -10.143 1.00 86.00 141 LEU A CA 1
ATOM 1131 C C . LEU A 1 141 ? 3.920 6.771 -10.174 1.00 86.00 141 LEU A C 1
ATOM 1133 O O . LEU A 1 141 ? 4.191 5.912 -9.331 1.00 86.00 141 LEU A O 1
ATOM 1137 N N . PHE A 1 142 ? 3.043 6.548 -11.158 1.00 82.25 142 PHE A N 1
ATOM 1138 C CA . PHE A 1 142 ? 2.367 5.263 -11.356 1.00 82.25 142 PHE A CA 1
ATOM 1139 C C . PHE A 1 142 ? 3.359 4.143 -11.699 1.00 82.25 142 PHE A C 1
ATOM 1141 O O . PHE A 1 142 ? 3.207 3.024 -11.207 1.00 82.25 142 PHE A O 1
ATOM 1148 N N . SER A 1 143 ? 4.424 4.451 -12.446 1.00 82.62 143 SER A N 1
ATOM 1149 C CA . SER A 1 143 ? 5.503 3.495 -12.731 1.00 82.62 143 SER A CA 1
ATOM 1150 C C . SER A 1 143 ? 6.207 3.034 -11.450 1.00 82.62 143 SER A C 1
ATOM 1152 O O . SER A 1 143 ? 6.457 1.843 -11.275 1.00 82.62 143 SER A O 1
ATOM 1154 N N . CYS A 1 144 ? 6.468 3.948 -10.508 1.00 74.25 144 CYS A N 1
ATOM 1155 C CA . CYS A 1 144 ? 7.023 3.595 -9.199 1.00 74.25 144 CYS A CA 1
ATOM 1156 C C . CYS A 1 144 ? 6.061 2.734 -8.364 1.00 74.25 144 CYS A C 1
ATOM 1158 O O . CYS A 1 144 ? 6.513 1.881 -7.601 1.00 74.25 144 CYS A O 1
ATOM 1160 N N . TYR A 1 145 ? 4.744 2.913 -8.513 1.00 69.12 145 TYR A N 1
ATOM 1161 C CA . TYR A 1 145 ? 3.746 2.100 -7.810 1.00 69.12 145 TYR A CA 1
ATOM 1162 C C . TYR A 1 145 ? 3.741 0.636 -8.274 1.00 69.12 145 TYR A C 1
ATOM 1164 O O . TYR A 1 145 ? 3.438 -0.255 -7.481 1.00 69.12 145 TYR A O 1
ATOM 1172 N N . MET A 1 146 ? 4.166 0.357 -9.514 1.00 70.19 146 MET A N 1
ATOM 1173 C CA . MET A 1 146 ? 4.370 -1.019 -9.992 1.00 70.19 146 MET A CA 1
ATOM 1174 C C . MET A 1 146 ? 5.453 -1.770 -9.214 1.00 70.19 146 MET A C 1
ATOM 1176 O O . MET A 1 146 ? 5.392 -2.992 -9.106 1.00 70.19 146 MET A O 1
ATOM 1180 N N . GLY A 1 147 ? 6.394 -1.051 -8.592 1.00 69.62 147 GLY A N 1
ATOM 1181 C CA . GLY A 1 147 ? 7.339 -1.621 -7.628 1.00 69.62 147 GLY A CA 1
ATOM 1182 C C . GLY A 1 147 ? 6.678 -2.133 -6.340 1.00 69.62 147 GLY A C 1
ATOM 1183 O O . GLY A 1 147 ? 7.366 -2.644 -5.461 1.00 69.62 147 GLY A O 1
ATOM 1184 N N . CYS A 1 148 ? 5.350 -2.006 -6.209 1.00 71.19 148 CYS A N 1
ATOM 1185 C CA . CYS A 1 148 ? 4.559 -2.382 -5.035 1.00 71.19 148 CYS A CA 1
ATOM 1186 C C . CYS A 1 148 ? 4.996 -1.658 -3.751 1.00 71.19 148 CYS A C 1
ATOM 1188 O O . CYS A 1 148 ? 4.771 -2.136 -2.634 1.00 71.19 148 CYS A O 1
ATOM 1190 N N . PHE A 1 149 ? 5.605 -0.483 -3.906 1.00 73.44 149 PHE A N 1
ATOM 1191 C CA . PHE A 1 149 ? 6.013 0.370 -2.801 1.00 73.44 149 PHE A CA 1
ATOM 1192 C C . PHE A 1 149 ? 4.798 1.058 -2.183 1.00 73.44 149 PHE A C 1
ATOM 1194 O O . PHE A 1 149 ? 3.814 1.386 -2.853 1.00 73.44 149 PHE A O 1
ATOM 1201 N N . ARG A 1 150 ? 4.861 1.342 -0.882 1.00 72.19 150 ARG A N 1
ATOM 1202 C CA . ARG A 1 150 ? 3.848 2.194 -0.254 1.00 72.19 150 ARG A CA 1
ATOM 1203 C C . ARG A 1 150 ? 3.946 3.596 -0.834 1.00 72.19 150 ARG A C 1
ATOM 1205 O O . ARG A 1 150 ? 5.039 4.118 -1.022 1.00 72.19 150 ARG A O 1
ATOM 1212 N N . ILE A 1 151 ? 2.809 4.276 -0.967 1.00 75.25 151 ILE A N 1
ATOM 1213 C CA . ILE A 1 151 ? 2.786 5.675 -1.420 1.00 75.25 151 ILE A CA 1
ATOM 1214 C C . ILE A 1 151 ? 3.699 6.580 -0.579 1.00 75.25 151 ILE A C 1
ATOM 1216 O O . ILE A 1 151 ? 4.369 7.453 -1.111 1.00 75.25 151 ILE A O 1
ATOM 1220 N N . SER A 1 152 ? 3.803 6.333 0.731 1.00 69.56 152 SER A N 1
ATOM 1221 C CA . SER A 1 152 ? 4.707 7.079 1.612 1.00 69.56 152 SER A CA 1
ATOM 1222 C C . SER A 1 152 ? 6.188 6.859 1.299 1.00 69.56 152 SER A C 1
ATOM 1224 O O . SER A 1 152 ? 6.984 7.753 1.549 1.00 69.56 152 SER A O 1
ATOM 1226 N N . GLU A 1 153 ? 6.553 5.675 0.803 1.00 77.06 153 GLU A N 1
ATOM 1227 C CA . GLU A 1 153 ? 7.921 5.339 0.395 1.00 77.06 153 GLU A CA 1
ATOM 1228 C C . GLU A 1 153 ? 8.234 6.029 -0.941 1.00 77.06 153 GLU A C 1
ATOM 1230 O O . GLU A 1 153 ? 9.252 6.704 -1.048 1.00 77.06 153 GLU A O 1
ATOM 1235 N N . VAL A 1 154 ? 7.302 5.982 -1.903 1.00 81.38 154 VAL A N 1
ATOM 1236 C CA . VAL A 1 154 ? 7.428 6.665 -3.205 1.00 81.38 154 VAL A CA 1
ATOM 1237 C C . VAL A 1 154 ? 7.532 8.186 -3.044 1.00 81.38 154 VAL A C 1
ATOM 1239 O O . VAL A 1 154 ? 8.422 8.812 -3.608 1.00 81.38 154 VAL A O 1
ATOM 1242 N N . LEU A 1 155 ? 6.672 8.793 -2.221 1.00 81.12 155 LEU A N 1
ATOM 1243 C CA . LEU A 1 155 ? 6.688 10.240 -1.962 1.00 81.12 155 LEU A CA 1
ATOM 1244 C C . LEU A 1 155 ? 7.898 10.706 -1.135 1.00 81.12 155 LEU A C 1
ATOM 1246 O O . LEU A 1 155 ? 8.102 11.910 -0.984 1.00 81.12 155 LEU A O 1
ATOM 1250 N N . ALA A 1 156 ? 8.669 9.782 -0.560 1.00 77.31 156 ALA A N 1
ATOM 1251 C CA . ALA A 1 156 ? 9.902 10.085 0.160 1.00 77.31 156 ALA A CA 1
ATOM 1252 C C . ALA A 1 156 ? 11.160 9.930 -0.713 1.00 77.31 156 ALA A C 1
ATOM 1254 O O . ALA A 1 156 ? 12.248 10.274 -0.246 1.00 77.31 156 ALA A O 1
ATOM 1255 N N . LEU A 1 157 ? 11.021 9.431 -1.949 1.00 78.31 157 LEU A N 1
ATOM 1256 C CA . LEU A 1 157 ? 12.135 9.253 -2.876 1.00 78.31 157 LEU A CA 1
ATOM 1257 C C . LEU A 1 157 ? 12.808 10.584 -3.185 1.00 78.31 157 LEU A C 1
ATOM 1259 O O . LEU A 1 157 ? 12.150 11.607 -3.395 1.00 78.31 157 LEU A O 1
ATOM 1263 N N . ARG A 1 158 ? 14.135 10.545 -3.257 1.00 79.38 158 ARG A N 1
ATOM 1264 C CA . ARG A 1 158 ? 14.972 11.662 -3.696 1.00 79.38 158 ARG A CA 1
ATOM 1265 C C . ARG A 1 158 ? 15.646 11.311 -5.012 1.00 79.38 158 ARG A C 1
ATOM 1267 O O . ARG A 1 158 ? 15.802 10.135 -5.322 1.00 79.38 158 ARG A O 1
ATOM 1274 N N . TRP A 1 159 ? 16.064 12.307 -5.782 1.00 76.81 159 TRP A N 1
ATOM 1275 C CA . TRP A 1 159 ? 16.711 12.055 -7.076 1.00 76.81 159 TRP A CA 1
ATOM 1276 C C . TRP A 1 159 ? 17.915 11.094 -7.017 1.00 76.81 159 TRP A C 1
ATOM 1278 O O . TRP A 1 159 ? 17.979 10.224 -7.878 1.00 76.81 159 TRP A O 1
ATOM 1288 N N . PRO A 1 160 ? 18.783 11.104 -5.981 1.00 76.56 160 PRO A N 1
ATOM 1289 C CA . PRO A 1 160 ? 19.881 10.137 -5.849 1.00 76.56 160 PRO A CA 1
ATOM 1290 C C . PRO A 1 160 ? 19.428 8.716 -5.522 1.00 76.56 160 PRO A C 1
ATOM 1292 O O . PRO A 1 160 ? 20.250 7.806 -5.450 1.00 76.56 160 PRO A O 1
ATOM 1295 N N . ASP A 1 161 ? 18.149 8.536 -5.203 1.00 77.81 161 ASP A N 1
ATOM 1296 C CA . ASP A 1 161 ? 17.557 7.227 -4.973 1.00 77.81 161 ASP A CA 1
ATOM 1297 C C . ASP A 1 161 ? 17.039 6.608 -6.272 1.00 77.81 161 ASP A C 1
ATOM 1299 O O . ASP A 1 161 ? 16.621 5.456 -6.260 1.00 77.81 161 ASP A O 1
ATOM 1303 N N . LEU A 1 162 ? 17.068 7.346 -7.383 1.00 82.31 162 LEU A N 1
ATOM 1304 C CA . LEU A 1 162 ? 16.658 6.872 -8.693 1.00 82.31 162 LEU A CA 1
ATOM 1305 C C . LEU A 1 162 ? 17.847 6.870 -9.643 1.00 82.31 162 LEU A C 1
ATOM 1307 O O . LEU A 1 162 ? 18.567 7.860 -9.754 1.00 82.31 162 LEU A O 1
ATOM 1311 N N . ALA A 1 163 ? 18.019 5.776 -10.372 1.00 81.62 163 ALA A N 1
ATOM 1312 C CA . ALA A 1 163 ? 19.034 5.690 -11.408 1.00 81.62 163 ALA A CA 1
ATOM 1313 C C . ALA A 1 163 ? 18.492 4.946 -12.619 1.00 81.62 163 ALA A C 1
ATOM 1315 O O . ALA A 1 163 ? 17.813 3.931 -12.486 1.00 81.62 163 ALA A O 1
ATOM 1316 N N . ARG A 1 164 ? 18.834 5.427 -13.811 1.00 83.00 164 ARG A N 1
ATOM 1317 C CA . ARG A 1 164 ? 18.704 4.621 -15.018 1.00 83.00 164 ARG A CA 1
ATOM 1318 C C . ARG A 1 164 ? 19.881 3.657 -15.075 1.00 83.00 164 ARG A C 1
ATOM 1320 O O . ARG A 1 164 ? 21.026 4.075 -14.922 1.00 83.00 164 ARG A O 1
ATOM 1327 N N . ALA A 1 165 ? 19.593 2.386 -15.300 1.00 78.56 165 ALA A N 1
ATOM 1328 C CA . ALA A 1 165 ? 20.592 1.335 -15.365 1.00 78.56 165 ALA A CA 1
ATOM 1329 C C . ALA A 1 165 ? 20.333 0.416 -16.561 1.00 78.56 165 ALA A C 1
ATOM 1331 O O . ALA A 1 165 ? 19.232 0.353 -17.112 1.00 78.56 165 ALA A O 1
ATOM 1332 N N . GLN A 1 166 ? 21.379 -0.294 -16.966 1.00 80.19 166 GLN A N 1
ATOM 1333 C CA . GLN A 1 166 ? 21.338 -1.303 -18.013 1.00 80.19 166 GLN A CA 1
ATOM 1334 C C . GLN A 1 166 ? 21.679 -2.648 -17.379 1.00 80.19 166 GLN A C 1
ATOM 1336 O O . GLN A 1 166 ? 22.691 -2.766 -16.693 1.00 80.19 166 GLN A O 1
ATOM 1341 N N . SER A 1 167 ? 20.845 -3.658 -17.612 1.00 73.69 167 SER A N 1
ATOM 1342 C CA . SER A 1 167 ? 21.169 -5.054 -17.313 1.00 73.69 167 SER A CA 1
ATOM 1343 C C . SER A 1 167 ? 21.188 -5.879 -18.598 1.00 73.69 167 SER A C 1
ATOM 1345 O O . SER A 1 167 ? 20.846 -5.385 -19.677 1.00 73.69 167 SER A O 1
ATOM 1347 N N . GLU A 1 168 ? 21.547 -7.156 -18.477 1.00 73.25 168 GLU A N 1
ATOM 1348 C CA . GLU A 1 168 ? 21.433 -8.142 -19.561 1.00 73.25 168 GLU A CA 1
ATOM 1349 C C . GLU A 1 168 ? 19.996 -8.248 -20.102 1.00 73.25 168 GLU A C 1
ATOM 1351 O O . GLU A 1 168 ? 19.791 -8.493 -21.286 1.00 73.25 168 GLU A O 1
ATOM 1356 N N . ALA A 1 169 ? 18.996 -7.993 -19.251 1.00 65.62 169 ALA A N 1
ATOM 1357 C CA . ALA A 1 169 ? 17.577 -8.013 -19.607 1.00 65.62 169 ALA A CA 1
ATOM 1358 C C . ALA A 1 169 ? 17.066 -6.694 -20.222 1.00 65.62 169 ALA A C 1
ATOM 1360 O O . ALA A 1 169 ? 15.900 -6.616 -20.610 1.00 65.62 169 ALA A O 1
ATOM 1361 N N . GLY A 1 170 ? 17.905 -5.655 -20.304 1.00 72.44 170 GLY A N 1
ATOM 1362 C CA . GLY A 1 170 ? 17.564 -4.367 -20.908 1.00 72.44 170 GLY A CA 1
ATOM 1363 C C . GLY A 1 170 ? 17.699 -3.159 -19.977 1.00 72.44 170 GLY A C 1
ATOM 1364 O O . GLY A 1 170 ? 18.117 -3.246 -18.816 1.00 72.44 170 GLY A O 1
ATOM 1365 N N . VAL A 1 171 ? 17.322 -1.998 -20.512 1.00 81.00 171 VAL A N 1
ATOM 1366 C CA . VAL A 1 171 ? 17.277 -0.734 -19.768 1.00 81.00 171 VAL A CA 1
ATOM 1367 C C . VAL A 1 171 ? 16.179 -0.814 -18.703 1.00 81.00 171 VAL A C 1
ATOM 1369 O O . VAL A 1 171 ? 15.108 -1.379 -18.938 1.00 81.00 171 VAL A O 1
ATOM 1372 N N . HIS A 1 172 ? 16.442 -0.259 -17.524 1.00 82.38 172 HIS A N 1
ATOM 1373 C CA . HIS A 1 172 ? 15.471 -0.150 -16.440 1.00 82.38 172 HIS A CA 1
ATOM 1374 C C . HIS A 1 172 ? 15.744 1.072 -15.558 1.00 82.38 172 HIS A C 1
ATOM 1376 O O . HIS A 1 172 ? 16.768 1.748 -15.679 1.00 82.38 172 HIS A O 1
ATOM 1382 N N . VAL A 1 173 ? 14.801 1.351 -14.658 1.00 84.50 173 VAL A N 1
ATOM 1383 C CA . VAL A 1 173 ? 14.948 2.351 -13.597 1.00 84.50 173 VAL A CA 1
ATOM 1384 C C . VAL A 1 173 ? 15.104 1.624 -12.267 1.00 84.50 173 VAL A C 1
ATOM 1386 O O . VAL A 1 173 ? 14.248 0.826 -11.886 1.00 84.50 173 VAL A O 1
ATOM 1389 N N . SER A 1 174 ? 16.190 1.901 -11.559 1.00 83.19 174 SER A N 1
ATOM 1390 C CA . SER A 1 174 ? 16.468 1.400 -10.217 1.00 83.19 174 SER A CA 1
ATOM 1391 C C . SER A 1 174 ? 16.007 2.405 -9.162 1.00 83.19 174 SER A C 1
ATOM 1393 O O . SER A 1 174 ? 16.176 3.613 -9.323 1.00 83.19 174 SER A O 1
ATOM 1395 N N . VAL A 1 175 ? 15.442 1.896 -8.070 1.00 81.00 175 VAL A N 1
ATOM 1396 C CA . VAL A 1 175 ? 14.882 2.645 -6.943 1.00 81.00 175 VAL A CA 1
ATOM 1397 C C . VAL A 1 175 ? 15.541 2.171 -5.655 1.00 81.00 175 VAL A C 1
ATOM 1399 O O . VAL A 1 175 ? 15.394 1.018 -5.257 1.00 81.00 175 VAL A O 1
ATOM 1402 N N . ARG A 1 176 ? 16.245 3.066 -4.968 1.00 77.06 176 ARG A N 1
ATOM 1403 C CA . ARG A 1 176 ? 16.870 2.815 -3.671 1.00 77.06 176 ARG A CA 1
ATOM 1404 C C . ARG A 1 176 ? 15.942 3.250 -2.542 1.00 77.06 176 ARG A C 1
ATOM 1406 O O . ARG A 1 176 ? 15.778 4.438 -2.275 1.00 77.06 176 ARG A O 1
ATOM 1413 N N . LEU A 1 177 ? 15.374 2.295 -1.814 1.00 72.06 177 LEU A N 1
ATOM 1414 C CA . LEU A 1 177 ? 14.581 2.596 -0.626 1.00 72.06 177 LEU A CA 1
ATOM 1415 C C . LEU A 1 177 ? 15.485 2.747 0.599 1.00 72.06 177 LEU A C 1
ATOM 1417 O O . LEU A 1 177 ? 16.130 1.796 1.038 1.00 72.06 177 LEU A O 1
ATOM 1421 N N . ARG A 1 178 ? 15.491 3.953 1.180 1.00 60.59 178 ARG A N 1
ATOM 1422 C CA . ARG A 1 178 ? 16.225 4.262 2.422 1.00 60.59 178 ARG A CA 1
ATOM 1423 C C . ARG A 1 178 ? 15.527 3.748 3.682 1.00 60.59 178 ARG A C 1
ATOM 1425 O O . ARG A 1 178 ? 16.169 3.571 4.709 1.00 60.59 178 ARG A O 1
ATOM 1432 N N . TRP A 1 179 ? 14.209 3.549 3.625 1.00 59.62 179 TRP A N 1
ATOM 1433 C CA . TRP A 1 179 ? 13.414 3.074 4.755 1.00 59.62 179 TRP A CA 1
ATOM 1434 C C . TRP A 1 179 ? 12.298 2.152 4.273 1.00 59.62 179 TRP A C 1
ATOM 1436 O O . TRP A 1 179 ? 11.555 2.503 3.356 1.00 59.62 179 TRP A O 1
ATOM 1446 N N . HIS A 1 180 ? 12.159 0.987 4.906 1.00 57.66 180 HIS A N 1
ATOM 1447 C CA . HIS A 1 180 ? 11.151 -0.002 4.540 1.00 57.66 180 HIS A CA 1
ATOM 1448 C C . HIS A 1 180 ? 10.488 -0.588 5.792 1.00 57.66 180 HIS A C 1
ATOM 1450 O O . HIS A 1 180 ? 11.114 -1.280 6.588 1.00 57.66 180 HIS A O 1
ATOM 1456 N N . LYS A 1 181 ? 9.176 -0.367 5.958 1.00 50.22 181 LYS A N 1
ATOM 1457 C CA . LYS A 1 181 ? 8.432 -0.724 7.190 1.00 50.22 181 LYS A CA 1
ATOM 1458 C C . LYS A 1 181 ? 8.367 -2.233 7.498 1.00 50.22 181 LYS A C 1
ATOM 1460 O O . LYS A 1 181 ? 7.915 -2.605 8.575 1.00 50.22 181 LYS A O 1
ATOM 1465 N N . LYS A 1 182 ? 8.741 -3.112 6.561 1.00 44.97 182 LYS A N 1
ATOM 1466 C CA . LYS A 1 182 ? 8.762 -4.577 6.768 1.00 44.97 182 LYS A CA 1
ATOM 1467 C C . LYS A 1 182 ? 10.161 -5.188 6.793 1.00 44.97 182 LYS A C 1
ATOM 1469 O O . LYS A 1 182 ? 10.261 -6.388 7.013 1.00 44.97 182 LYS A O 1
ATOM 1474 N N . ALA A 1 183 ? 11.206 -4.409 6.538 1.00 42.50 183 ALA A N 1
ATOM 1475 C CA . ALA A 1 183 ? 12.554 -4.937 6.584 1.00 42.50 183 ALA A CA 1
ATOM 1476 C C . ALA A 1 183 ? 13.160 -4.538 7.932 1.00 42.50 183 ALA A C 1
ATOM 1478 O O . ALA A 1 183 ? 13.270 -3.358 8.256 1.00 42.50 183 ALA A O 1
ATOM 1479 N N . SER A 1 184 ? 13.488 -5.534 8.746 1.00 38.25 184 SER A N 1
ATOM 1480 C CA . SER A 1 184 ? 14.438 -5.404 9.846 1.00 38.25 184 SER A CA 1
ATOM 1481 C C . SER A 1 184 ? 15.811 -5.139 9.228 1.00 38.25 184 SER A C 1
ATOM 1483 O O . SER A 1 184 ? 16.598 -6.062 9.047 1.00 38.25 184 SER A O 1
ATOM 1485 N N . VAL A 1 185 ? 16.043 -3.915 8.752 1.00 44.88 185 VAL A N 1
ATOM 1486 C CA . VAL A 1 185 ? 1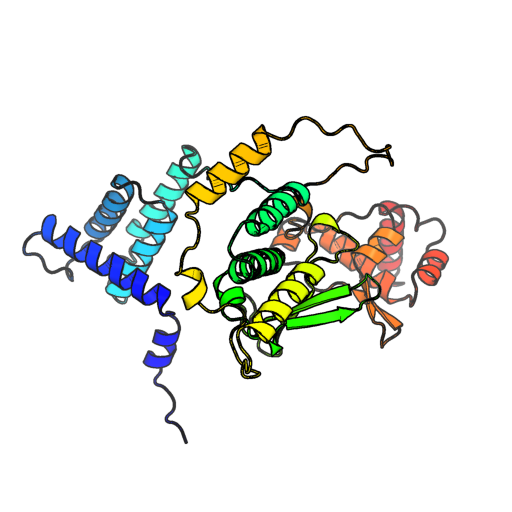7.301 -3.565 8.090 1.00 44.88 185 VAL A CA 1
ATOM 1487 C C . VAL A 1 185 ? 18.277 -3.134 9.170 1.00 44.88 185 VAL A C 1
ATOM 1489 O O . VAL A 1 185 ? 18.308 -1.972 9.562 1.00 44.88 185 VAL A O 1
ATOM 1492 N N . GLU A 1 186 ? 19.033 -4.099 9.683 1.00 40.03 186 GLU A N 1
ATOM 1493 C CA . GLU A 1 186 ? 20.213 -3.828 10.506 1.00 40.03 186 GLU A CA 1
ATOM 1494 C C . GLU A 1 186 ? 21.430 -3.425 9.649 1.00 40.03 186 GLU A C 1
ATOM 1496 O O . GLU A 1 186 ? 22.391 -2.914 10.209 1.00 40.03 186 GLU A O 1
ATOM 1501 N N . GLN A 1 187 ? 21.383 -3.547 8.311 1.00 42.47 187 GLN A N 1
ATOM 1502 C CA . GLN A 1 187 ? 22.412 -3.046 7.384 1.00 42.47 187 GLN A CA 1
ATOM 1503 C C . GLN A 1 187 ? 21.889 -2.933 5.931 1.00 42.47 187 GLN A C 1
ATOM 1505 O O . GLN A 1 187 ? 21.172 -3.809 5.456 1.00 42.47 187 GLN A O 1
ATOM 1510 N N . ASP A 1 188 ? 22.281 -1.839 5.266 1.00 46.91 188 ASP A N 1
ATOM 1511 C CA . ASP A 1 188 ? 22.175 -1.478 3.838 1.00 46.91 188 ASP A CA 1
ATOM 1512 C C . ASP A 1 188 ? 20.806 -1.169 3.187 1.00 46.91 188 ASP A C 1
ATOM 1514 O O . ASP A 1 188 ? 19.801 -1.867 3.310 1.00 46.91 188 ASP A O 1
ATOM 1518 N N . CYS A 1 189 ? 20.787 -0.058 2.434 1.00 55.03 189 CYS A N 1
ATOM 1519 C CA . CYS A 1 189 ? 19.657 0.379 1.612 1.00 55.03 189 CYS A CA 1
ATOM 1520 C C . CYS A 1 189 ? 19.327 -0.674 0.542 1.00 55.03 189 CYS A C 1
ATOM 1522 O O . CYS A 1 189 ? 20.219 -1.148 -0.156 1.00 55.03 189 CYS A O 1
ATOM 1524 N N . GLN A 1 190 ? 18.043 -0.977 0.340 1.00 66.50 190 GLN A N 1
ATOM 1525 C CA . GLN A 1 190 ? 17.617 -1.936 -0.684 1.00 66.50 190 GLN A CA 1
ATOM 1526 C C . GLN A 1 190 ? 17.407 -1.233 -2.030 1.00 66.50 190 GLN A C 1
ATOM 1528 O O . GLN A 1 190 ? 16.693 -0.228 -2.100 1.00 66.50 190 GLN A O 1
ATOM 1533 N N . ILE A 1 191 ? 18.015 -1.765 -3.093 1.00 72.12 191 ILE A N 1
ATOM 1534 C CA . ILE A 1 191 ? 17.842 -1.292 -4.472 1.00 72.12 191 ILE A CA 1
ATOM 1535 C C . ILE A 1 191 ? 16.905 -2.251 -5.207 1.00 72.12 191 ILE A C 1
ATOM 1537 O O . ILE A 1 191 ? 17.124 -3.459 -5.225 1.00 72.12 191 ILE A O 1
ATOM 1541 N N . TYR A 1 192 ? 15.866 -1.695 -5.816 1.00 77.75 192 TYR A N 1
ATOM 1542 C CA . TYR A 1 192 ? 14.840 -2.406 -6.566 1.00 77.75 192 TYR A CA 1
ATOM 1543 C C . TYR A 1 192 ? 14.865 -1.967 -8.023 1.00 77.75 192 TYR A C 1
ATOM 1545 O O . TYR A 1 192 ? 14.901 -0.773 -8.295 1.00 77.75 192 TYR A O 1
ATOM 1553 N N . ASN A 1 193 ? 14.768 -2.903 -8.961 1.00 82.75 193 ASN A N 1
ATOM 1554 C CA .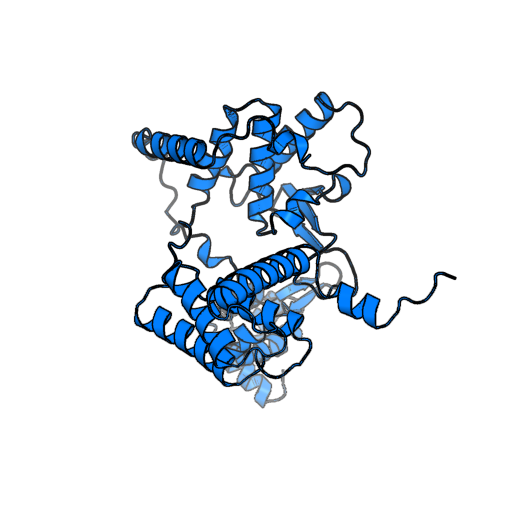 ASN A 1 193 ? 14.651 -2.577 -10.380 1.00 82.75 193 ASN A CA 1
ATOM 1555 C C . ASN A 1 193 ? 13.175 -2.592 -10.777 1.00 82.75 193 ASN A C 1
ATOM 1557 O O . ASN A 1 193 ? 12.485 -3.592 -10.570 1.00 82.75 193 ASN A O 1
ATOM 1561 N N . LEU A 1 194 ? 12.681 -1.474 -11.312 1.00 78.75 194 LEU A N 1
ATOM 1562 C CA . LEU A 1 194 ? 11.338 -1.413 -11.878 1.00 78.75 194 LEU A CA 1
ATOM 1563 C C . LEU A 1 194 ? 11.244 -2.300 -13.123 1.00 78.75 194 LEU A C 1
ATOM 1565 O O . LEU A 1 194 ? 12.249 -2.665 -13.733 1.00 78.75 194 LEU A O 1
ATOM 1569 N N . VAL A 1 195 ? 10.006 -2.642 -13.478 1.00 73.31 195 VAL A N 1
ATOM 1570 C CA . VAL A 1 195 ? 9.667 -3.557 -14.572 1.00 73.31 195 VAL A CA 1
ATOM 1571 C C . VAL A 1 195 ? 10.426 -3.209 -15.859 1.00 73.31 195 VAL A C 1
ATOM 1573 O O . VAL A 1 195 ? 10.369 -2.074 -16.330 1.00 73.31 195 VAL A O 1
ATOM 1576 N N . HIS A 1 196 ? 11.100 -4.207 -16.437 1.00 67.69 196 HIS A N 1
ATOM 1577 C CA . HIS A 1 196 ? 11.816 -4.065 -17.703 1.00 67.69 196 HIS A CA 1
ATOM 1578 C C . HIS A 1 196 ? 10.849 -3.812 -18.865 1.00 67.69 196 HIS A C 1
ATOM 1580 O O . HIS A 1 196 ? 9.879 -4.551 -19.059 1.00 67.69 196 HIS A O 1
ATOM 1586 N N . GLU A 1 197 ? 11.166 -2.816 -19.694 1.00 66.50 197 GLU A N 1
ATOM 1587 C CA . GLU A 1 197 ? 10.388 -2.500 -20.899 1.00 66.50 197 GLU A CA 1
ATOM 1588 C C . GLU A 1 197 ? 10.451 -3.614 -21.952 1.00 66.50 197 GLU A C 1
ATOM 1590 O O . GLU A 1 197 ? 9.541 -3.732 -22.762 1.00 66.50 197 GLU A O 1
ATOM 1595 N N . VAL A 1 198 ? 11.464 -4.485 -21.914 1.00 68.12 198 VAL A N 1
ATOM 1596 C CA . VAL A 1 198 ? 11.519 -5.676 -22.782 1.00 68.12 198 VAL A CA 1
ATOM 1597 C C . VAL A 1 198 ? 10.348 -6.617 -22.493 1.00 68.12 198 VAL A C 1
ATOM 1599 O O . VAL A 1 198 ? 9.736 -7.156 -23.412 1.00 68.12 198 VAL A O 1
ATOM 1602 N N . THR A 1 199 ? 10.002 -6.787 -21.217 1.00 68.00 199 THR A N 1
ATOM 1603 C CA . THR A 1 199 ? 8.914 -7.674 -20.792 1.00 68.00 199 THR A CA 1
ATOM 1604 C C . THR A 1 199 ? 7.551 -6.999 -20.931 1.00 68.00 199 THR A C 1
ATOM 1606 O O . THR A 1 199 ? 6.571 -7.653 -21.280 1.00 68.00 199 THR A O 1
ATOM 1609 N N . TYR A 1 200 ? 7.479 -5.689 -20.675 1.00 71.50 200 TYR A N 1
ATOM 1610 C CA . TYR A 1 200 ? 6.237 -4.918 -20.751 1.00 71.50 200 TYR A CA 1
ATOM 1611 C C . TYR A 1 200 ? 6.447 -3.593 -21.497 1.00 71.50 200 TYR A C 1
ATOM 1613 O O . TYR A 1 200 ? 6.433 -2.521 -20.883 1.00 71.50 200 TYR A O 1
ATOM 1621 N N . PRO A 1 201 ? 6.585 -3.634 -22.834 1.00 69.75 201 PRO A N 1
ATOM 1622 C CA . PRO A 1 201 ? 6.916 -2.448 -23.629 1.00 69.75 201 PRO A CA 1
ATOM 1623 C C . PRO A 1 201 ? 5.827 -1.377 -23.568 1.00 69.75 201 PRO A C 1
ATOM 1625 O O . PRO A 1 201 ? 6.110 -0.185 -23.643 1.00 69.75 201 PRO A O 1
ATOM 1628 N N . CYS A 1 202 ? 4.573 -1.787 -23.354 1.00 71.06 202 CYS A N 1
ATOM 1629 C CA . CYS A 1 202 ? 3.450 -0.867 -23.201 1.00 71.06 202 CYS A CA 1
ATOM 1630 C C . CYS A 1 202 ? 3.548 0.033 -21.955 1.00 71.06 202 CYS A C 1
ATOM 1632 O O . CYS A 1 202 ? 2.902 1.077 -21.925 1.00 71.06 202 CYS A O 1
ATOM 1634 N N . LEU A 1 203 ? 4.344 -0.328 -20.943 1.00 75.50 203 LEU A N 1
ATOM 1635 C CA . LEU A 1 203 ? 4.424 0.418 -19.682 1.00 75.50 203 LEU A CA 1
ATOM 1636 C C . LEU A 1 203 ? 5.458 1.549 -19.703 1.00 75.50 203 LEU A C 1
ATOM 1638 O O . LEU A 1 203 ? 5.403 2.395 -18.820 1.00 75.50 203 LEU A O 1
ATOM 1642 N N . ARG A 1 204 ? 6.374 1.573 -20.687 1.00 82.19 204 ARG A N 1
ATOM 1643 C CA . ARG A 1 204 ? 7.307 2.685 -20.973 1.00 82.19 204 ARG A CA 1
ATOM 1644 C C . ARG A 1 204 ? 7.965 3.337 -19.737 1.00 82.19 204 ARG A C 1
ATOM 1646 O O . ARG A 1 204 ? 8.108 4.557 -19.676 1.00 82.19 204 ARG A O 1
ATOM 1653 N N . VAL A 1 205 ? 8.349 2.544 -18.736 1.00 84.44 205 VAL A N 1
ATOM 1654 C CA . VAL A 1 205 ? 8.848 3.031 -17.436 1.00 84.44 205 VAL A CA 1
ATOM 1655 C C . VAL A 1 205 ? 10.077 3.937 -17.566 1.00 84.44 205 VAL A C 1
ATOM 1657 O O . VAL A 1 205 ? 10.141 4.983 -16.919 1.00 84.44 205 VAL A O 1
ATOM 1660 N N . CYS A 1 206 ? 11.051 3.556 -18.392 1.00 87.94 206 CYS A N 1
ATOM 1661 C CA . CYS A 1 206 ? 12.241 4.358 -18.666 1.00 87.94 206 CYS A CA 1
ATOM 1662 C C . CYS A 1 206 ? 11.877 5.621 -19.442 1.00 87.94 206 CYS A C 1
ATOM 1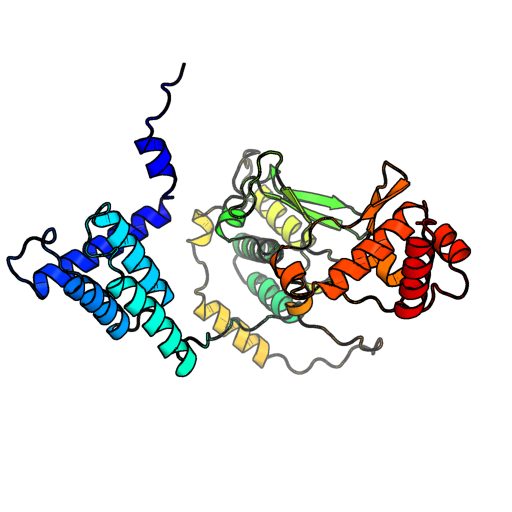664 O O . CYS A 1 206 ? 12.352 6.697 -19.091 1.00 87.94 206 CYS A O 1
ATOM 1666 N N . GLY A 1 207 ? 10.984 5.505 -20.428 1.00 88.12 207 GLY A N 1
ATOM 1667 C CA . GLY A 1 207 ? 10.472 6.666 -21.157 1.00 88.12 207 GLY A CA 1
ATOM 1668 C C . GLY A 1 207 ? 9.805 7.687 -20.230 1.00 88.12 207 GLY A C 1
ATOM 1669 O O . GLY A 1 207 ? 10.137 8.865 -20.269 1.00 88.12 207 GLY A O 1
ATOM 1670 N N . PHE A 1 208 ? 8.925 7.239 -19.333 1.00 90.44 208 PHE A N 1
ATOM 1671 C CA . PHE A 1 208 ? 8.256 8.121 -18.375 1.00 90.44 208 PHE A CA 1
ATOM 1672 C C . PHE A 1 208 ? 9.222 8.752 -17.366 1.00 90.44 208 PHE A C 1
ATOM 1674 O O . PHE A 1 208 ? 9.026 9.904 -16.980 1.00 90.44 208 PHE A O 1
ATOM 1681 N N . TYR A 1 209 ? 10.268 8.028 -16.958 1.00 89.62 209 TYR A N 1
ATOM 1682 C CA . TYR A 1 209 ? 11.345 8.591 -16.143 1.00 89.62 209 TYR A CA 1
ATOM 1683 C C . TYR A 1 209 ? 12.085 9.716 -16.874 1.00 89.62 209 TYR A C 1
ATOM 1685 O O . TYR A 1 209 ? 12.234 10.803 -16.316 1.00 89.62 209 TYR A O 1
ATOM 1693 N N . ASP A 1 210 ? 12.520 9.471 -18.112 1.00 89.25 210 ASP A N 1
ATOM 1694 C CA . ASP A 1 210 ? 13.269 10.444 -18.911 1.00 89.25 210 ASP A CA 1
ATOM 1695 C C . ASP A 1 210 ? 12.424 11.692 -19.219 1.00 89.25 210 ASP A C 1
ATOM 1697 O O . ASP A 1 210 ? 12.915 12.818 -19.085 1.00 89.25 210 ASP A O 1
ATOM 1701 N N . ASP A 1 211 ? 11.147 11.499 -19.568 1.00 88.88 211 ASP A N 1
ATOM 1702 C CA . ASP A 1 211 ? 10.190 12.573 -19.847 1.00 88.88 211 ASP A CA 1
ATOM 1703 C C . ASP A 1 211 ? 10.014 13.471 -18.608 1.00 88.88 211 ASP A C 1
ATOM 1705 O O . ASP A 1 211 ? 10.125 14.697 -18.691 1.00 88.88 211 ASP A O 1
ATOM 1709 N N . TYR A 1 212 ? 9.798 12.873 -17.428 1.00 88.19 212 TYR A N 1
ATOM 1710 C CA . TYR A 1 212 ? 9.625 13.634 -16.189 1.00 88.19 212 TYR A CA 1
ATOM 1711 C C . TYR A 1 212 ? 10.918 14.321 -15.737 1.00 88.19 212 TYR A C 1
ATOM 1713 O O . TYR A 1 212 ? 10.898 15.497 -15.375 1.00 88.19 212 TYR A O 1
ATOM 1721 N N . LEU A 1 213 ? 12.060 13.629 -15.803 1.00 85.12 213 LEU A N 1
ATOM 1722 C CA . LEU A 1 213 ? 13.360 14.208 -15.463 1.00 85.12 213 LEU A CA 1
ATOM 1723 C C . LEU A 1 213 ? 13.689 15.412 -16.357 1.00 85.12 213 LEU A C 1
ATOM 1725 O O . LEU A 1 213 ? 14.196 16.421 -15.866 1.00 85.12 213 LEU A O 1
ATOM 1729 N N . SER A 1 214 ? 13.375 15.325 -17.650 1.00 84.69 214 SER A N 1
ATOM 1730 C CA . SER A 1 214 ? 13.539 16.430 -18.600 1.00 84.69 214 SER A CA 1
ATOM 1731 C C . SER A 1 214 ? 12.692 17.637 -18.201 1.00 84.69 214 SER A C 1
ATOM 1733 O O . SER A 1 214 ? 13.206 18.755 -18.137 1.00 84.69 214 SER A O 1
ATOM 1735 N N . MET A 1 215 ? 11.426 17.413 -17.839 1.00 78.75 215 MET A N 1
ATOM 1736 C CA . MET A 1 215 ? 10.529 18.482 -17.392 1.00 78.75 215 MET A CA 1
ATOM 1737 C C . MET A 1 215 ? 10.981 19.135 -16.090 1.00 78.75 215 MET A C 1
ATOM 1739 O O . MET A 1 215 ? 10.913 20.358 -15.948 1.00 78.75 215 MET A O 1
ATOM 1743 N N . VAL A 1 216 ? 11.488 18.339 -15.151 1.00 76.31 216 VAL A N 1
ATOM 1744 C CA . VAL A 1 216 ? 12.040 18.830 -13.888 1.00 76.31 216 VAL A CA 1
ATOM 1745 C C . VAL A 1 216 ? 13.274 19.693 -14.138 1.00 76.31 216 VAL A C 1
ATOM 1747 O O . VAL A 1 216 ? 13.336 20.803 -13.622 1.00 76.31 216 VAL A O 1
ATOM 1750 N N . LYS A 1 217 ? 14.209 19.252 -14.987 1.00 76.06 217 LYS A N 1
ATOM 1751 C CA . LYS A 1 217 ? 15.396 20.044 -15.355 1.00 76.06 217 LYS A CA 1
ATOM 1752 C C . LYS A 1 217 ? 15.037 21.350 -16.068 1.00 76.06 217 LYS A C 1
ATOM 1754 O O . LYS A 1 217 ? 15.662 22.372 -15.804 1.00 76.06 217 LYS A O 1
ATOM 1759 N N . ALA A 1 218 ? 14.034 21.324 -16.946 1.00 72.94 218 ALA A N 1
ATOM 1760 C CA . ALA A 1 218 ? 13.589 22.503 -17.687 1.00 72.94 218 ALA A CA 1
ATOM 1761 C C . ALA A 1 218 ? 12.861 23.528 -16.799 1.00 72.94 218 ALA A C 1
ATOM 1763 O O . ALA A 1 218 ? 13.028 24.730 -16.976 1.00 72.94 218 ALA A O 1
ATOM 1764 N N . THR A 1 219 ? 12.062 23.058 -15.837 1.00 68.06 219 THR A N 1
ATOM 1765 C CA . THR A 1 219 ? 11.208 23.919 -14.994 1.00 68.06 219 THR A CA 1
ATOM 1766 C C . THR A 1 219 ? 11.915 24.368 -13.713 1.00 68.06 219 THR A C 1
ATOM 1768 O O . THR A 1 219 ? 11.638 25.439 -13.181 1.00 68.06 219 THR A O 1
ATOM 1771 N N . MET A 1 220 ? 12.833 23.553 -13.196 1.00 59.97 220 MET A N 1
ATOM 1772 C CA . MET A 1 220 ? 13.539 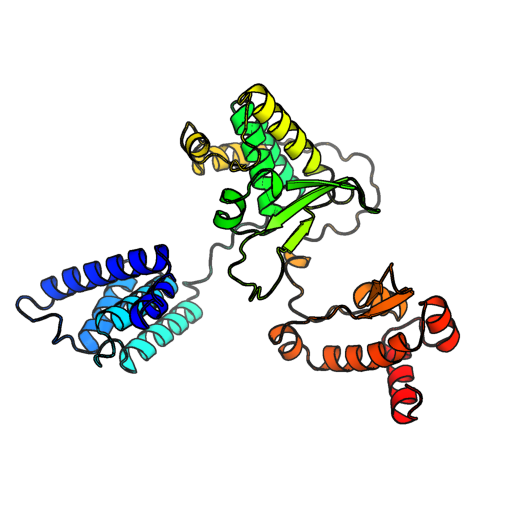23.776 -11.938 1.00 59.97 220 MET A CA 1
ATOM 1773 C C . MET A 1 220 ? 15.038 23.790 -12.219 1.00 59.97 220 MET A C 1
ATOM 1775 O O . MET A 1 220 ? 15.729 22.797 -12.007 1.00 59.97 220 MET A O 1
ATOM 1779 N N . MET A 1 221 ? 15.541 24.935 -12.692 1.00 46.94 221 MET A N 1
ATOM 1780 C CA . MET A 1 221 ? 16.928 25.115 -13.157 1.00 46.94 221 MET A CA 1
ATOM 1781 C C . MET A 1 221 ? 18.020 24.768 -12.121 1.00 46.94 221 MET A C 1
ATOM 1783 O O . MET A 1 221 ? 19.189 24.782 -12.475 1.00 46.94 221 MET A O 1
ATOM 1787 N N . ASN A 1 222 ? 17.670 24.449 -10.869 1.00 50.62 222 ASN A N 1
ATOM 1788 C CA . ASN A 1 222 ? 18.582 23.997 -9.815 1.00 50.62 222 ASN A CA 1
ATOM 1789 C C . ASN A 1 222 ? 17.848 23.099 -8.808 1.00 50.62 222 ASN A C 1
ATOM 1791 O O . ASN A 1 222 ? 17.610 23.479 -7.658 1.00 50.62 222 ASN A O 1
ATOM 1795 N N . VAL A 1 223 ? 17.452 21.899 -9.226 1.00 54.56 223 VAL A N 1
ATOM 1796 C CA . VAL A 1 223 ? 17.055 20.879 -8.253 1.00 54.56 223 VAL A CA 1
ATOM 1797 C C . VAL A 1 223 ? 18.299 20.499 -7.463 1.00 54.56 223 VAL A C 1
ATOM 1799 O O . VAL A 1 223 ? 19.194 19.858 -8.000 1.00 54.56 223 VAL A O 1
ATOM 1802 N N . ALA A 1 224 ? 18.373 20.923 -6.199 1.00 57.19 224 ALA A N 1
ATOM 1803 C CA . ALA A 1 224 ? 19.440 20.493 -5.303 1.00 57.19 224 ALA A CA 1
ATOM 1804 C C . ALA A 1 224 ? 19.551 18.962 -5.351 1.00 57.19 224 ALA A C 1
ATOM 1806 O O . ALA A 1 224 ? 18.522 18.283 -5.298 1.00 57.19 224 ALA A O 1
ATOM 1807 N N . ASP A 1 225 ? 20.771 18.421 -5.396 1.00 55.28 225 ASP A N 1
ATOM 1808 C CA . ASP A 1 225 ? 21.025 16.985 -5.602 1.00 55.28 225 ASP A CA 1
ATOM 1809 C C . ASP A 1 225 ? 20.244 16.076 -4.647 1.00 55.28 225 ASP A C 1
ATOM 1811 O O . ASP A 1 225 ? 20.006 14.918 -4.943 1.00 55.28 225 ASP A O 1
ATOM 1815 N N . ASN A 1 226 ? 19.794 16.583 -3.499 1.00 64.38 226 ASN A N 1
ATOM 1816 C CA . ASN A 1 226 ? 19.062 15.830 -2.486 1.00 64.38 226 ASN A CA 1
ATOM 1817 C C . ASN A 1 226 ? 17.557 16.162 -2.415 1.00 64.38 226 ASN A C 1
ATOM 1819 O O . ASN A 1 226 ? 16.916 15.901 -1.393 1.00 64.38 226 ASN A O 1
ATOM 1823 N N . ALA A 1 227 ? 16.988 16.777 -3.452 1.00 68.56 227 ALA A N 1
ATOM 1824 C CA . ALA A 1 227 ? 15.575 17.130 -3.489 1.00 68.56 227 ALA A CA 1
ATOM 1825 C C . ALA A 1 227 ? 14.670 15.898 -3.643 1.00 68.56 227 ALA A C 1
ATOM 1827 O O . ALA A 1 227 ? 15.064 14.855 -4.174 1.00 68.56 227 ALA A O 1
ATOM 1828 N N . VAL A 1 228 ? 13.430 16.043 -3.176 1.00 74.94 228 VAL A N 1
ATOM 1829 C CA . VAL A 1 228 ? 12.382 15.025 -3.309 1.00 74.94 228 VAL A CA 1
ATOM 1830 C C . VAL A 1 228 ? 11.936 14.943 -4.771 1.00 74.94 228 VAL A C 1
ATOM 1832 O O . VAL A 1 228 ? 11.759 15.970 -5.421 1.00 74.94 228 VAL A O 1
ATOM 1835 N N . VAL A 1 229 ? 11.729 13.723 -5.270 1.00 78.25 229 VAL A N 1
ATOM 1836 C CA . VAL A 1 229 ? 11.334 13.447 -6.664 1.00 78.25 229 VAL A CA 1
ATOM 1837 C C . VAL A 1 229 ? 9.934 13.977 -6.964 1.00 78.25 229 VAL A C 1
ATOM 1839 O O . VAL A 1 229 ? 9.694 14.540 -8.028 1.00 78.25 229 VAL A O 1
ATOM 1842 N N . PHE A 1 230 ? 9.009 13.817 -6.016 1.00 79.38 230 PHE A N 1
ATOM 1843 C CA . PHE A 1 230 ? 7.612 14.228 -6.142 1.00 79.38 230 PHE A CA 1
ATOM 1844 C C . PHE A 1 230 ? 7.296 15.320 -5.115 1.00 79.38 230 PHE A C 1
ATOM 1846 O O . PHE A 1 230 ? 7.139 15.059 -3.919 1.00 79.38 230 PHE A O 1
ATOM 1853 N N . LEU A 1 231 ? 7.212 16.567 -5.571 1.00 62.25 231 LEU A N 1
ATOM 1854 C CA . LEU A 1 231 ? 6.865 17.707 -4.722 1.00 62.25 231 LEU A CA 1
ATOM 1855 C C . LEU A 1 231 ? 5.390 17.648 -4.315 1.00 62.25 231 LEU A C 1
ATOM 1857 O O . LEU A 1 231 ? 4.485 17.669 -5.148 1.00 62.25 231 LEU A O 1
ATOM 1861 N N . LYS A 1 232 ? 5.141 17.643 -3.002 1.00 54.19 232 LYS A N 1
ATOM 1862 C CA . LYS A 1 232 ? 3.784 17.598 -2.429 1.00 54.19 232 LYS A CA 1
ATOM 1863 C C . LYS A 1 232 ? 2.900 18.778 -2.856 1.00 54.19 232 LYS A C 1
ATOM 1865 O O . LYS A 1 232 ? 1.687 18.617 -2.919 1.00 54.19 232 LYS A O 1
ATOM 1870 N N . SER A 1 233 ? 3.485 19.941 -3.147 1.00 44.94 233 SER A N 1
ATOM 1871 C CA . SER A 1 233 ? 2.762 21.139 -3.597 1.00 44.94 233 SER A CA 1
ATOM 1872 C C . SER A 1 233 ? 2.111 20.963 -4.972 1.00 44.94 233 SER A C 1
ATOM 1874 O O . SER A 1 233 ? 1.021 21.483 -5.180 1.00 44.94 233 SER A O 1
ATOM 1876 N N . HIS A 1 234 ? 2.717 20.184 -5.874 1.00 48.41 234 HIS A N 1
ATOM 1877 C CA . HIS A 1 234 ? 2.209 19.976 -7.237 1.00 48.41 234 HIS A CA 1
ATOM 1878 C C . HIS A 1 234 ? 1.136 18.884 -7.336 1.00 48.41 234 HIS A C 1
ATOM 1880 O O . HIS A 1 234 ? 0.403 18.839 -8.315 1.00 48.41 234 HIS A O 1
ATOM 1886 N N . ILE A 1 235 ? 0.999 18.039 -6.308 1.00 49.03 235 ILE A N 1
ATOM 1887 C CA . ILE A 1 235 ? -0.097 17.060 -6.201 1.00 49.03 235 ILE A CA 1
ATOM 1888 C C . ILE A 1 235 ? -1.406 17.757 -5.778 1.00 49.03 235 ILE A C 1
ATOM 1890 O O . ILE A 1 235 ? -2.489 17.286 -6.103 1.00 49.03 235 ILE A O 1
ATOM 1894 N N . ASN A 1 236 ? -1.321 18.903 -5.090 1.00 39.75 236 ASN A N 1
ATOM 1895 C CA . ASN A 1 236 ? -2.491 19.642 -4.599 1.00 39.75 236 ASN A CA 1
ATOM 1896 C C . ASN A 1 236 ? -2.985 20.744 -5.549 1.00 39.75 236 ASN A C 1
ATOM 1898 O O . ASN A 1 236 ? -4.088 21.254 -5.363 1.00 39.75 236 ASN A O 1
ATOM 1902 N N . THR A 1 237 ? -2.207 21.121 -6.563 1.00 39.94 237 THR A N 1
ATOM 1903 C CA . THR A 1 237 ? -2.635 22.078 -7.586 1.00 39.94 237 THR A CA 1
ATOM 1904 C C . THR A 1 237 ? -3.188 21.306 -8.777 1.00 39.94 237 THR A C 1
ATOM 1906 O O . THR A 1 237 ? -2.431 20.714 -9.542 1.00 39.94 237 THR A O 1
ATOM 1909 N N . THR A 1 238 ? -4.516 21.287 -8.910 1.00 45.50 238 THR A N 1
ATOM 1910 C CA . THR A 1 238 ? -5.254 20.724 -10.059 1.00 45.50 238 THR A CA 1
ATOM 1911 C C . THR A 1 238 ? -5.045 19.227 -10.326 1.00 45.50 238 THR A C 1
ATOM 1913 O O . THR A 1 238 ? -5.012 18.806 -11.479 1.00 45.50 238 THR A O 1
ATOM 1916 N N . ALA A 1 239 ? -4.924 18.394 -9.287 1.00 44.47 239 ALA A N 1
ATOM 1917 C CA . ALA A 1 239 ? -5.103 16.958 -9.489 1.00 44.47 239 ALA A CA 1
ATOM 1918 C C . ALA A 1 239 ? -6.568 16.697 -9.893 1.00 44.47 239 ALA A C 1
ATOM 1920 O O . ALA A 1 239 ? -7.469 17.119 -9.160 1.00 44.47 239 ALA A O 1
ATOM 1921 N N . PRO A 1 240 ? -6.834 16.042 -11.039 1.00 50.12 240 PRO A N 1
ATOM 1922 C CA . PRO A 1 240 ? -8.187 15.619 -11.371 1.00 50.12 240 PRO A CA 1
ATOM 1923 C C . PRO A 1 240 ? -8.711 14.719 -10.249 1.00 50.12 240 PRO A C 1
ATOM 1925 O O . PRO A 1 240 ? -7.967 13.902 -9.696 1.00 50.12 240 PRO A O 1
ATOM 1928 N N . SER A 1 241 ? -9.975 14.907 -9.865 1.00 51.62 241 SER A N 1
ATOM 1929 C CA . SER A 1 241 ? -10.580 14.090 -8.813 1.00 51.62 241 SER A CA 1
ATOM 1930 C C . SER A 1 241 ? -10.521 12.609 -9.208 1.00 51.62 241 SER A C 1
ATOM 1932 O O . SER A 1 241 ? -10.537 12.279 -10.397 1.00 51.62 241 SER A O 1
ATOM 1934 N N . ALA A 1 242 ? -10.446 11.707 -8.224 1.00 46.81 242 ALA A N 1
ATOM 1935 C CA . ALA A 1 242 ? -10.449 10.267 -8.492 1.00 46.81 242 ALA A CA 1
ATOM 1936 C C . ALA A 1 242 ? -11.666 9.850 -9.340 1.00 46.81 242 ALA A C 1
ATOM 1938 O O . ALA A 1 242 ? -11.538 8.988 -10.206 1.00 46.81 242 ALA A O 1
ATOM 1939 N N . ASP A 1 243 ? -12.799 10.529 -9.143 1.00 47.28 243 ASP A N 1
ATOM 1940 C CA . ASP A 1 243 ? -14.033 10.320 -9.895 1.00 47.28 243 ASP A CA 1
ATOM 1941 C C . ASP A 1 243 ? -13.900 10.804 -11.349 1.00 47.28 243 ASP A C 1
ATOM 1943 O O . ASP A 1 243 ? -14.267 10.082 -12.269 1.00 47.28 243 ASP A O 1
ATOM 1947 N N . SER A 1 244 ? -13.261 11.954 -11.587 1.00 49.47 244 SER A N 1
ATOM 1948 C CA . SER A 1 244 ? -13.000 12.471 -12.942 1.00 49.47 244 SER A CA 1
ATOM 1949 C C . SER A 1 244 ? -12.033 11.585 -13.738 1.00 49.47 244 SER A C 1
ATOM 1951 O O . SER A 1 244 ? -12.206 11.405 -14.941 1.00 49.47 244 SER A O 1
ATOM 1953 N N . ILE A 1 245 ? -11.019 11.012 -13.076 1.00 50.03 245 ILE A N 1
ATOM 1954 C CA . ILE A 1 245 ? -10.112 10.035 -13.700 1.00 50.03 245 ILE A CA 1
ATOM 1955 C C . ILE A 1 245 ? -10.884 8.748 -14.019 1.00 50.03 245 ILE A C 1
ATOM 1957 O O . ILE A 1 245 ? -10.754 8.216 -15.118 1.00 50.03 245 ILE A O 1
ATOM 1961 N N . ALA A 1 246 ? -11.704 8.256 -13.085 1.00 49.28 246 ALA A N 1
ATOM 1962 C CA . ALA A 1 246 ? -12.497 7.046 -13.282 1.00 49.28 246 ALA A CA 1
ATOM 1963 C C . ALA A 1 246 ? -13.513 7.195 -14.426 1.00 49.28 246 ALA A C 1
ATOM 1965 O O . ALA A 1 246 ? -13.620 6.299 -15.260 1.00 49.28 246 ALA A O 1
ATOM 1966 N N . GLU A 1 247 ? -14.211 8.329 -14.519 1.00 51.28 247 GLU A N 1
ATOM 1967 C CA . GLU A 1 247 ? -15.137 8.630 -15.618 1.00 51.28 247 GLU A CA 1
ATOM 1968 C C . GLU A 1 247 ? -14.423 8.700 -16.972 1.00 51.28 247 GLU A C 1
ATOM 1970 O O . GLU A 1 247 ? -14.896 8.108 -17.943 1.00 51.28 247 GLU A O 1
ATOM 1975 N N . ALA A 1 248 ? -13.258 9.356 -17.041 1.00 49.84 248 ALA A N 1
ATOM 1976 C CA . ALA A 1 248 ? -12.459 9.421 -18.264 1.00 49.84 248 ALA A CA 1
ATOM 1977 C C . ALA A 1 248 ? -11.993 8.027 -18.717 1.00 49.84 248 ALA A C 1
ATOM 1979 O O . ALA A 1 248 ? -12.105 7.689 -19.894 1.00 49.84 248 ALA A O 1
ATOM 1980 N N . VAL A 1 249 ? -11.545 7.187 -17.780 1.00 48.50 249 VAL A N 1
ATOM 1981 C CA . VAL A 1 249 ? -11.125 5.803 -18.053 1.00 48.50 249 VAL A CA 1
ATOM 1982 C C . VAL A 1 249 ? -12.298 4.957 -18.536 1.00 48.50 249 VAL A C 1
ATOM 1984 O O . VAL A 1 249 ? -12.169 4.251 -19.533 1.00 48.50 249 VAL A O 1
ATOM 1987 N N . MET A 1 250 ? -13.459 5.047 -17.882 1.00 53.19 250 MET A N 1
ATOM 1988 C CA . MET A 1 250 ? -14.656 4.303 -18.285 1.00 53.19 250 MET A CA 1
ATOM 1989 C C . MET A 1 250 ? -15.149 4.729 -19.669 1.00 53.19 250 MET A C 1
ATOM 1991 O O . MET A 1 250 ? -15.512 3.872 -20.471 1.00 53.19 250 MET A O 1
ATOM 1995 N N . LYS A 1 251 ? -15.095 6.027 -19.984 1.00 50.56 251 LYS A N 1
ATOM 1996 C CA . LYS A 1 251 ? -15.437 6.551 -21.309 1.00 50.56 251 LYS A CA 1
ATOM 1997 C C . LYS A 1 251 ? -14.454 6.070 -22.382 1.00 50.56 251 LYS A C 1
ATOM 1999 O O . LYS A 1 251 ? -14.881 5.607 -23.430 1.00 50.56 251 LYS A O 1
ATOM 2004 N N . MET A 1 252 ? -13.150 6.076 -22.099 1.00 48.53 252 MET A N 1
ATOM 2005 C CA . MET A 1 252 ? -12.133 5.556 -23.024 1.00 48.53 252 MET A CA 1
ATOM 2006 C C . MET A 1 252 ? -12.251 4.045 -23.256 1.00 48.53 252 MET A C 1
ATOM 2008 O O . MET A 1 252 ? -12.043 3.587 -24.376 1.00 48.53 252 MET A O 1
ATOM 2012 N N . LEU A 1 253 ? -12.599 3.267 -22.225 1.00 49.19 253 LEU A N 1
ATOM 2013 C CA . LEU A 1 253 ? -12.864 1.830 -22.357 1.00 49.19 253 LEU A CA 1
ATOM 2014 C C . LEU A 1 253 ? -14.132 1.548 -23.182 1.00 49.19 253 LEU A C 1
ATOM 2016 O O . LEU A 1 253 ? -14.196 0.527 -23.860 1.00 49.19 253 LEU A O 1
ATOM 2020 N N . GLN A 1 254 ? -15.124 2.444 -23.145 1.00 52.47 254 GLN A N 1
ATOM 2021 C CA . GLN A 1 254 ? -16.359 2.350 -23.933 1.00 52.47 254 GLN A CA 1
ATOM 2022 C C . GLN A 1 254 ? -16.184 2.827 -25.386 1.00 52.47 254 GLN A C 1
ATOM 2024 O O . GLN A 1 254 ? -16.783 2.246 -26.289 1.00 52.47 254 GLN A O 1
ATOM 2029 N N . ASP A 1 255 ? -15.342 3.839 -25.622 1.00 45.19 255 ASP A N 1
ATOM 2030 C CA . ASP A 1 255 ? -15.098 4.439 -26.943 1.00 45.19 255 ASP A CA 1
ATOM 2031 C C . ASP A 1 255 ? -14.102 3.637 -27.810 1.00 45.19 255 ASP A C 1
ATOM 2033 O O . ASP A 1 255 ? -13.959 3.900 -29.010 1.00 45.19 255 ASP A O 1
ATOM 2037 N N . GLN A 1 256 ? -13.425 2.619 -27.259 1.00 43.81 256 GLN A N 1
ATOM 2038 C CA . GLN A 1 256 ? -12.600 1.707 -28.058 1.00 43.81 256 GLN A CA 1
ATOM 2039 C C . GLN A 1 256 ? -13.465 0.773 -28.922 1.00 43.81 256 GLN A C 1
ATOM 2041 O O . GLN A 1 256 ? -13.866 -0.320 -28.525 1.00 43.81 256 GLN A O 1
ATOM 2046 N N . LYS A 1 257 ? -13.690 1.186 -30.175 1.00 35.06 257 LYS A N 1
ATOM 2047 C CA . LYS A 1 257 ? -14.084 0.299 -31.282 1.00 35.06 257 LYS A CA 1
ATOM 2048 C C . LYS A 1 257 ? -13.021 -0.810 -31.415 1.00 35.06 257 LYS A C 1
ATOM 2050 O O . LYS A 1 257 ? -11.835 -0.477 -31.385 1.00 35.06 257 LYS A O 1
ATOM 2055 N N . PRO A 1 258 ? -13.390 -2.098 -31.571 1.00 33.41 258 PRO A N 1
ATOM 2056 C CA . PRO A 1 258 ? -12.426 -3.196 -31.586 1.00 33.41 258 PRO A CA 1
ATOM 2057 C C . PRO A 1 258 ? -11.402 -2.970 -32.699 1.00 33.41 258 PRO A C 1
ATOM 2059 O O . PRO A 1 258 ? -11.732 -3.030 -33.885 1.00 33.41 258 PRO A O 1
ATOM 2062 N N . ALA A 1 259 ? -10.160 -2.676 -32.318 1.00 31.64 259 ALA A N 1
ATOM 2063 C CA . ALA A 1 259 ? -9.061 -2.617 -33.263 1.00 31.64 259 ALA A CA 1
ATOM 2064 C C . ALA A 1 259 ? -8.871 -4.017 -33.863 1.00 31.64 259 ALA A C 1
ATOM 2066 O O . ALA A 1 259 ? -8.807 -5.015 -33.141 1.00 31.64 259 ALA A O 1
ATOM 2067 N N . GLN A 1 260 ? -8.820 -4.087 -35.195 1.00 28.30 260 GLN A N 1
ATOM 2068 C CA . GLN A 1 260 ? -8.546 -5.323 -35.918 1.00 28.30 260 GLN A CA 1
ATOM 2069 C C . GLN A 1 260 ? -7.238 -5.963 -35.420 1.00 28.30 260 GLN A C 1
ATOM 2071 O O . GLN A 1 260 ? -6.252 -5.253 -35.206 1.00 28.30 260 GLN A O 1
ATOM 2076 N N . PRO A 1 261 ? -7.211 -7.299 -35.267 1.00 28.19 261 PRO A N 1
ATOM 2077 C CA . PRO A 1 261 ? -6.060 -8.012 -34.738 1.00 28.19 261 PRO A CA 1
ATOM 2078 C C . PRO A 1 261 ? -4.878 -7.872 -35.697 1.00 28.19 261 PRO A C 1
ATOM 2080 O O . PRO A 1 261 ? -4.913 -8.359 -36.831 1.00 28.19 261 PRO A O 1
ATOM 2083 N N . SER A 1 262 ? -3.803 -7.228 -35.245 1.00 27.61 262 SER A N 1
ATOM 2084 C CA . SER A 1 262 ? -2.513 -7.370 -35.906 1.00 27.61 262 SER A CA 1
ATOM 2085 C C . SER A 1 262 ? -2.023 -8.806 -35.702 1.00 27.61 262 SER A C 1
ATOM 2087 O O . SER A 1 262 ? -2.099 -9.374 -34.614 1.00 27.61 262 SER A O 1
ATOM 2089 N N . LYS A 1 263 ? -1.622 -9.403 -36.827 1.00 29.02 263 LYS A N 1
ATOM 2090 C CA . LYS A 1 263 ? -1.181 -10.786 -37.049 1.00 29.02 263 LYS A CA 1
ATOM 2091 C C . LYS A 1 263 ? -0.723 -11.532 -35.787 1.00 29.02 263 LYS A C 1
ATOM 2093 O O . LYS A 1 263 ? 0.299 -11.217 -35.189 1.00 29.02 263 LYS A O 1
ATOM 2098 N N . THR A 1 264 ? -1.474 -12.587 -35.487 1.00 32.59 264 THR A N 1
ATOM 2099 C CA . THR A 1 264 ? -1.183 -13.688 -34.566 1.00 32.59 264 THR A CA 1
ATOM 2100 C C . THR A 1 264 ? 0.284 -14.118 -34.584 1.00 32.59 264 THR A C 1
ATOM 2102 O O . THR A 1 264 ? 0.713 -14.852 -35.474 1.00 32.59 264 THR A O 1
ATOM 2105 N N . THR A 1 265 ? 1.016 -13.770 -33.532 1.00 30.77 265 THR A N 1
ATOM 2106 C CA . THR A 1 265 ? 1.965 -14.697 -32.908 1.00 30.77 265 THR A CA 1
ATOM 2107 C C . THR A 1 265 ? 1.213 -15.446 -31.815 1.00 30.77 265 THR A C 1
ATOM 2109 O O . THR A 1 265 ? 0.442 -14.859 -31.058 1.00 30.77 265 THR A O 1
ATOM 2112 N N . SER A 1 266 ? 1.363 -16.770 -31.806 1.00 29.23 266 SER A N 1
ATOM 2113 C CA . SER A 1 266 ? 0.623 -17.717 -30.969 1.00 29.23 266 SER A CA 1
ATOM 2114 C C . SER A 1 266 ? 0.450 -17.227 -29.531 1.00 29.23 266 SER A C 1
ATOM 2116 O O . SER A 1 266 ? 1.430 -16.994 -28.824 1.00 29.23 266 SER A O 1
ATOM 2118 N N . ALA A 1 267 ? -0.808 -17.106 -29.110 1.00 30.97 267 ALA A N 1
ATOM 2119 C CA . ALA A 1 267 ? -1.199 -16.707 -27.772 1.00 30.97 267 ALA A CA 1
ATOM 2120 C C . ALA A 1 267 ? -0.637 -17.675 -26.720 1.00 30.97 267 ALA A C 1
ATOM 2122 O O . ALA A 1 267 ? -1.207 -18.734 -26.450 1.00 30.97 267 ALA A O 1
ATOM 2123 N N . THR A 1 268 ? 0.455 -17.287 -26.068 1.00 34.03 268 THR A N 1
ATOM 2124 C CA . THR A 1 268 ? 0.759 -17.801 -24.735 1.00 34.03 268 THR A CA 1
ATOM 2125 C C . THR A 1 268 ? -0.216 -17.117 -23.787 1.00 34.03 268 THR A C 1
ATOM 2127 O O . THR A 1 268 ? -0.212 -15.892 -23.683 1.00 34.03 268 THR A O 1
ATOM 2130 N N . LYS A 1 269 ? -1.103 -17.906 -23.165 1.00 33.62 269 LYS A N 1
ATOM 2131 C CA . LYS A 1 269 ? -2.143 -17.460 -22.222 1.00 33.62 269 LYS A CA 1
ATOM 2132 C C . LYS A 1 269 ? -1.668 -16.273 -21.379 1.00 33.62 269 LYS A C 1
ATOM 2134 O O . LYS A 1 269 ? -0.759 -16.416 -20.566 1.00 33.62 269 LYS A O 1
ATOM 2139 N N . GLN A 1 270 ? -2.312 -15.127 -21.571 1.00 28.23 270 GLN A N 1
ATOM 2140 C CA . GLN A 1 270 ? -2.086 -13.916 -20.796 1.00 28.23 270 GLN A CA 1
ATOM 2141 C C . GLN A 1 270 ? -2.491 -14.188 -19.340 1.00 28.23 270 GLN A C 1
ATOM 2143 O O . GLN A 1 270 ? -3.672 -14.275 -19.011 1.00 28.23 270 GLN A O 1
ATOM 2148 N N . THR A 1 271 ? -1.506 -14.412 -18.472 1.00 30.58 271 THR A N 1
ATOM 2149 C CA . THR A 1 271 ? -1.712 -14.596 -17.032 1.00 30.58 271 THR A CA 1
ATOM 2150 C C . THR A 1 271 ? -1.803 -13.243 -16.341 1.00 30.58 271 THR A C 1
ATOM 2152 O O . THR A 1 271 ? -0.960 -12.374 -16.557 1.00 30.58 271 THR A O 1
ATOM 2155 N N . THR A 1 272 ? -2.821 -13.070 -15.500 1.00 34.00 272 THR A N 1
ATOM 2156 C CA . THR A 1 272 ? -3.005 -11.884 -14.660 1.00 34.00 272 THR A CA 1
ATOM 2157 C C . THR A 1 272 ? -1.830 -11.691 -13.692 1.00 34.00 272 THR A C 1
ATOM 2159 O O . THR A 1 272 ? -1.181 -12.650 -13.265 1.00 34.00 272 THR A O 1
ATOM 2162 N N . PHE A 1 273 ? -1.568 -10.434 -13.317 1.00 29.92 273 PHE A N 1
ATOM 2163 C CA . PHE A 1 273 ? -0.489 -10.034 -12.397 1.00 29.92 273 PHE A CA 1
ATOM 2164 C C . PHE A 1 273 ? -0.575 -10.695 -11.002 1.00 29.92 273 PHE A C 1
ATOM 2166 O O . PHE A 1 273 ? 0.419 -10.726 -10.277 1.00 29.92 273 PHE A O 1
ATOM 2173 N N . ASP A 1 274 ? -1.721 -11.297 -10.651 1.00 33.59 274 ASP A N 1
ATOM 2174 C CA . ASP A 1 274 ? -1.927 -12.094 -9.430 1.00 33.59 274 ASP A CA 1
ATOM 2175 C C . ASP A 1 274 ? -0.933 -13.256 -9.275 1.00 33.59 274 ASP A C 1
ATOM 2177 O O . ASP A 1 274 ? -0.677 -13.708 -8.158 1.00 33.59 274 ASP A O 1
ATOM 2181 N N . VAL A 1 275 ? -0.346 -13.742 -10.373 1.00 33.22 275 VAL A N 1
ATOM 2182 C CA . VAL A 1 275 ? 0.623 -14.849 -10.341 1.00 33.22 275 VAL A CA 1
ATOM 2183 C C . VAL A 1 275 ? 1.993 -14.409 -9.794 1.00 33.22 275 VAL A C 1
ATOM 2185 O O . VAL A 1 275 ? 2.743 -15.247 -9.293 1.00 33.22 275 VAL A O 1
ATOM 2188 N N . PHE A 1 276 ? 2.315 -13.109 -9.818 1.00 32.97 276 PHE A N 1
ATOM 2189 C CA . PHE A 1 276 ? 3.663 -12.600 -9.521 1.00 32.97 276 PHE A CA 1
ATOM 2190 C C . PHE A 1 276 ? 3.806 -11.884 -8.172 1.00 32.97 276 PHE A C 1
ATOM 2192 O O . PHE A 1 276 ? 4.926 -11.626 -7.727 1.00 32.97 276 PHE A O 1
ATOM 2199 N N . VAL A 1 277 ? 2.706 -11.611 -7.468 1.00 38.34 277 VAL A N 1
ATOM 2200 C CA . VAL A 1 277 ? 2.755 -10.969 -6.147 1.00 38.34 277 VAL A CA 1
ATOM 2201 C C . VAL A 1 277 ? 2.881 -12.043 -5.066 1.00 38.34 277 VAL A C 1
ATOM 2203 O O . VAL A 1 277 ? 1.909 -12.438 -4.431 1.00 38.34 277 VAL A O 1
ATOM 2206 N N . VAL A 1 278 ? 4.118 -12.504 -4.862 1.00 40.28 278 VAL A N 1
ATOM 2207 C CA . VAL A 1 278 ? 4.545 -13.480 -3.841 1.00 40.28 278 VAL A CA 1
ATOM 2208 C C . VAL A 1 278 ? 3.940 -14.883 -4.042 1.00 40.28 278 VAL A C 1
ATOM 2210 O O . VAL A 1 278 ? 2.758 -15.101 -3.765 1.00 40.28 278 VAL A O 1
ATOM 2213 N N . PRO A 1 279 ? 4.745 -15.892 -4.434 1.00 43.12 279 PRO A N 1
ATOM 2214 C CA . PRO A 1 279 ? 4.289 -17.276 -4.461 1.00 43.12 279 PRO A CA 1
ATOM 2215 C C . PRO A 1 279 ? 3.735 -17.675 -3.085 1.00 43.12 279 PRO A C 1
ATOM 2217 O O . PRO A 1 279 ? 4.464 -17.756 -2.101 1.00 43.12 279 PRO A O 1
ATOM 2220 N N . LYS A 1 280 ? 2.425 -17.941 -2.992 1.00 47.09 280 LYS A N 1
ATOM 2221 C CA . LYS A 1 280 ? 1.790 -18.432 -1.748 1.00 47.09 280 LYS A CA 1
ATOM 2222 C C . LYS A 1 280 ? 2.252 -19.847 -1.375 1.00 47.09 280 LYS A C 1
ATOM 2224 O O . LYS A 1 280 ? 1.974 -20.320 -0.277 1.00 47.09 280 LYS A O 1
ATOM 2229 N N . THR A 1 281 ? 2.925 -20.529 -2.301 1.00 52.09 281 THR A N 1
ATOM 2230 C CA . THR A 1 281 ? 3.444 -21.892 -2.171 1.00 52.09 281 THR A CA 1
ATOM 2231 C C . THR A 1 281 ? 4.805 -21.993 -2.855 1.00 52.09 281 THR A C 1
ATOM 2233 O O . THR A 1 281 ? 5.167 -21.148 -3.673 1.00 52.09 281 THR A O 1
ATOM 2236 N N . ILE A 1 282 ? 5.572 -23.025 -2.511 1.00 57.84 282 ILE A N 1
ATOM 2237 C CA . ILE A 1 282 ? 6.858 -23.311 -3.151 1.00 57.84 282 ILE A CA 1
ATOM 2238 C C . ILE A 1 282 ? 6.605 -23.658 -4.634 1.00 57.84 282 ILE A C 1
ATOM 2240 O O . ILE A 1 282 ? 5.781 -24.548 -4.892 1.00 57.84 282 ILE A O 1
ATOM 2244 N N . PRO A 1 283 ? 7.271 -22.980 -5.600 1.00 56.03 283 PRO A N 1
ATOM 2245 C CA . PRO A 1 283 ? 7.101 -23.246 -7.029 1.00 56.03 283 PRO A CA 1
ATOM 2246 C C . PRO A 1 283 ? 7.302 -24.725 -7.355 1.00 56.03 283 PRO A C 1
ATOM 2248 O O . PRO A 1 283 ? 8.140 -25.390 -6.750 1.00 56.03 283 PRO A O 1
ATOM 2251 N N . SER A 1 284 ? 6.506 -25.251 -8.284 1.00 60.16 284 SER A N 1
ATOM 2252 C CA . SER A 1 284 ? 6.605 -26.649 -8.717 1.00 60.16 284 SER A CA 1
ATOM 2253 C C . SER A 1 284 ? 7.417 -26.718 -10.004 1.00 60.16 284 SER A C 1
ATOM 2255 O O . SER A 1 284 ? 7.053 -26.062 -10.973 1.00 60.16 284 SER A O 1
ATOM 2257 N N . ALA A 1 285 ? 8.477 -27.523 -10.010 1.00 69.94 285 ALA A N 1
ATOM 2258 C CA . ALA A 1 285 ? 9.299 -27.772 -11.189 1.00 69.94 285 ALA A CA 1
ATOM 2259 C C . ALA A 1 285 ? 8.885 -29.085 -11.867 1.00 69.94 285 ALA A C 1
ATOM 2261 O O . ALA A 1 285 ? 8.488 -30.040 -11.194 1.00 69.94 285 ALA A O 1
ATOM 2262 N N . ARG A 1 286 ? 8.981 -29.147 -13.197 1.00 75.00 286 ARG A N 1
ATOM 2263 C CA . ARG A 1 286 ? 8.651 -30.330 -14.007 1.00 75.00 286 ARG A CA 1
ATOM 2264 C C . ARG A 1 286 ? 9.892 -31.135 -14.393 1.00 75.00 286 ARG A C 1
ATOM 2266 O O . ARG A 1 286 ? 9.771 -32.338 -14.614 1.00 75.00 286 ARG A O 1
ATOM 2273 N N . SER A 1 287 ? 11.074 -30.518 -14.382 1.00 76.62 287 SER A N 1
ATOM 2274 C CA . SER A 1 287 ? 12.367 -31.156 -14.673 1.00 76.62 287 SER A CA 1
ATOM 2275 C C . SER A 1 287 ? 13.470 -30.701 -13.713 1.00 76.62 287 SER A C 1
ATOM 2277 O O . SER A 1 287 ? 13.289 -29.760 -12.933 1.00 76.62 287 SER A O 1
ATOM 2279 N N . ALA A 1 288 ? 14.632 -31.362 -13.767 1.00 71.75 288 ALA A N 1
ATOM 2280 C CA . ALA A 1 288 ? 15.800 -30.939 -12.999 1.00 71.75 288 ALA A CA 1
ATOM 2281 C C . ALA A 1 288 ? 16.329 -29.569 -13.454 1.00 71.75 288 ALA A C 1
ATOM 2283 O O . ALA A 1 288 ? 16.727 -28.767 -12.615 1.00 71.75 288 ALA A O 1
ATOM 2284 N N . HIS A 1 289 ? 16.278 -29.284 -14.759 1.00 74.12 289 HIS A N 1
ATOM 2285 C CA . HIS A 1 289 ? 16.688 -27.998 -15.330 1.00 74.12 289 HIS A CA 1
ATOM 2286 C C . HIS A 1 289 ? 15.782 -26.867 -14.847 1.00 74.12 289 HIS A C 1
ATOM 2288 O O . HIS A 1 289 ? 16.252 -25.835 -14.380 1.00 74.12 289 HIS A O 1
ATOM 2294 N N . GLU A 1 290 ? 14.466 -27.087 -14.883 1.00 71.00 290 GLU A N 1
ATOM 2295 C CA . GLU A 1 290 ? 13.501 -26.111 -14.385 1.00 71.00 290 GLU A CA 1
ATOM 2296 C C . GLU A 1 290 ? 13.680 -25.872 -12.878 1.00 71.00 290 GLU A C 1
ATOM 2298 O O . GLU A 1 290 ? 13.684 -24.727 -12.439 1.00 71.00 290 GLU A O 1
ATOM 2303 N N . ALA A 1 291 ? 13.918 -26.929 -12.094 1.00 69.38 291 ALA A N 1
ATOM 2304 C CA . ALA A 1 291 ? 14.235 -26.820 -10.670 1.00 69.38 291 ALA A CA 1
ATOM 2305 C C . ALA A 1 291 ? 15.535 -26.039 -10.411 1.00 69.38 291 ALA A C 1
ATOM 2307 O O . ALA A 1 291 ? 15.602 -25.251 -9.469 1.00 69.38 291 ALA A O 1
ATOM 2308 N N . TRP A 1 292 ? 16.563 -26.245 -11.236 1.00 68.81 292 TRP A N 1
ATOM 2309 C CA . TRP A 1 292 ? 17.838 -25.535 -11.144 1.00 68.81 292 TRP A CA 1
ATOM 2310 C C . TRP A 1 292 ? 17.655 -24.040 -11.417 1.00 68.81 292 TRP A C 1
ATOM 2312 O O . TRP A 1 292 ? 17.999 -23.223 -10.568 1.00 68.81 292 TRP A O 1
ATOM 2322 N N . CYS A 1 293 ? 17.024 -23.682 -12.538 1.00 65.88 293 CYS A N 1
ATOM 2323 C CA . CYS A 1 293 ? 16.770 -22.291 -12.916 1.00 65.88 293 CYS A CA 1
ATOM 2324 C C . CYS A 1 293 ? 15.811 -21.569 -11.958 1.00 65.88 293 CYS A C 1
ATOM 2326 O O . CYS A 1 293 ? 15.980 -20.382 -11.697 1.00 65.88 293 CYS A O 1
ATOM 2328 N N . GLN A 1 294 ? 14.794 -22.260 -11.433 1.00 63.09 294 GLN A N 1
ATOM 2329 C CA . GLN A 1 294 ? 13.811 -21.648 -10.534 1.00 63.09 294 GLN A CA 1
ATOM 2330 C C . GLN A 1 294 ? 14.329 -21.460 -9.108 1.00 63.09 294 GLN A C 1
ATOM 2332 O O . GLN A 1 294 ? 13.788 -20.622 -8.388 1.00 63.09 294 GLN A O 1
ATOM 2337 N N . TRP A 1 295 ? 15.291 -22.270 -8.650 1.00 63.66 295 TRP A N 1
ATOM 2338 C CA . TRP A 1 295 ? 15.657 -22.341 -7.228 1.00 63.66 295 TRP A CA 1
ATOM 2339 C C . TRP A 1 295 ? 17.099 -21.945 -6.914 1.00 63.66 295 TRP A C 1
ATOM 2341 O O . TRP A 1 295 ? 17.439 -21.914 -5.723 1.00 63.66 295 TRP A O 1
ATOM 2351 N N . PHE A 1 296 ? 17.911 -21.634 -7.929 1.00 55.56 296 PHE A N 1
ATOM 2352 C CA . PHE A 1 296 ? 19.312 -21.223 -7.815 1.00 55.56 296 PHE A CA 1
ATOM 2353 C C . PHE A 1 296 ? 19.611 -20.065 -8.771 1.00 55.56 296 PHE A C 1
ATOM 2355 O O . PHE A 1 296 ? 19.120 -20.055 -9.896 1.00 55.56 296 PHE A O 1
ATOM 2362 N N . TYR A 1 297 ? 20.439 -19.115 -8.335 1.00 48.81 297 TYR A N 1
ATOM 2363 C CA . TYR A 1 297 ? 21.063 -18.136 -9.226 1.00 48.81 297 TYR A CA 1
ATOM 2364 C C . TYR A 1 297 ? 22.571 -18.404 -9.297 1.00 48.81 297 TYR A C 1
ATOM 2366 O O . TYR A 1 297 ? 23.170 -18.917 -8.345 1.00 48.81 297 TYR A O 1
ATOM 2374 N N . ALA A 1 298 ? 23.182 -18.101 -10.442 1.00 44.94 298 ALA A N 1
ATOM 2375 C CA . ALA A 1 298 ? 24.630 -18.147 -10.586 1.00 44.94 298 ALA A CA 1
ATOM 2376 C C . ALA A 1 298 ? 25.228 -16.919 -9.890 1.00 44.94 298 ALA A C 1
ATOM 2378 O O . ALA A 1 298 ? 24.936 -15.787 -10.276 1.00 44.94 298 ALA A O 1
ATOM 2379 N N . ASP A 1 299 ? 26.044 -17.128 -8.857 1.00 40.56 299 ASP A N 1
ATOM 2380 C CA . ASP A 1 299 ? 26.900 -16.064 -8.343 1.00 40.56 299 ASP A CA 1
ATOM 2381 C C . ASP A 1 299 ? 27.986 -15.773 -9.389 1.00 40.56 299 ASP A C 1
ATOM 2383 O O . ASP A 1 299 ? 28.891 -16.585 -9.602 1.00 40.56 299 ASP A O 1
ATOM 2387 N N . VAL A 1 300 ? 27.861 -14.634 -10.076 1.00 38.97 300 VAL A N 1
ATOM 2388 C CA . VAL A 1 300 ? 28.731 -14.232 -11.195 1.00 38.97 300 VAL A CA 1
ATOM 2389 C C . VAL A 1 300 ? 30.172 -13.970 -10.732 1.00 38.97 300 VAL A C 1
ATOM 2391 O O . VAL A 1 300 ? 31.094 -14.103 -11.529 1.00 38.97 300 VAL A O 1
ATOM 2394 N N . LEU A 1 301 ? 30.406 -13.679 -9.445 1.00 34.56 301 LEU A N 1
ATOM 2395 C CA . LEU A 1 301 ? 31.761 -13.450 -8.922 1.00 34.56 301 LEU A CA 1
ATOM 2396 C C . LEU A 1 301 ? 32.436 -14.731 -8.398 1.00 34.56 301 LEU A C 1
ATOM 2398 O O . LEU A 1 301 ? 33.663 -14.786 -8.336 1.00 34.56 301 LEU A O 1
ATOM 2402 N N . GLY A 1 302 ? 31.665 -15.766 -8.046 1.00 43.34 302 GLY A N 1
ATOM 2403 C CA . GLY A 1 302 ? 32.175 -16.997 -7.421 1.00 43.34 302 GLY A CA 1
ATOM 2404 C C . GLY A 1 302 ? 32.034 -18.278 -8.249 1.00 43.34 302 GLY A C 1
ATOM 2405 O O . GLY A 1 302 ? 32.572 -19.316 -7.855 1.00 43.34 302 GLY A O 1
ATOM 2406 N N . GLY A 1 303 ? 31.292 -18.246 -9.362 1.00 44.91 303 GLY A N 1
ATOM 2407 C CA . GLY A 1 303 ? 31.091 -19.397 -10.247 1.00 44.91 303 GLY A CA 1
ATOM 2408 C C . GLY A 1 303 ? 30.434 -20.604 -9.568 1.00 44.91 303 GLY A C 1
ATOM 2409 O O . GLY A 1 303 ? 30.645 -21.729 -10.015 1.00 44.91 303 GLY A O 1
ATOM 2410 N N . ARG A 1 304 ? 29.682 -20.404 -8.474 1.00 44.84 304 ARG A N 1
ATOM 2411 C CA . ARG A 1 304 ? 28.922 -21.459 -7.781 1.00 44.84 304 ARG A CA 1
ATOM 2412 C C . ARG A 1 304 ? 27.422 -21.141 -7.803 1.00 44.84 304 ARG A C 1
ATOM 2414 O O . ARG A 1 304 ? 27.044 -19.982 -7.626 1.00 44.84 304 ARG A O 1
ATOM 2421 N N . PRO A 1 305 ? 26.551 -22.149 -7.970 1.00 43.66 305 PRO A N 1
ATOM 2422 C CA . PRO A 1 305 ? 25.110 -21.967 -7.848 1.00 43.66 305 PRO A CA 1
ATOM 2423 C C . PRO A 1 305 ? 24.723 -21.742 -6.378 1.00 43.66 305 PRO A C 1
ATOM 2425 O O . PRO A 1 305 ? 24.851 -22.634 -5.534 1.00 43.66 305 PRO A O 1
ATOM 2428 N N . CYS A 1 306 ? 24.214 -20.551 -6.067 1.00 45.75 306 CYS A N 1
ATOM 2429 C CA . CYS A 1 306 ? 23.666 -20.219 -4.754 1.00 45.75 306 CYS A CA 1
ATOM 2430 C C . CYS A 1 306 ? 22.155 -20.475 -4.760 1.00 45.75 306 CYS A C 1
ATOM 2432 O O . CYS A 1 306 ? 21.432 -20.007 -5.640 1.00 45.75 306 CYS A O 1
ATOM 2434 N N . ALA A 1 307 ? 21.659 -21.247 -3.787 1.00 51.16 307 ALA A N 1
ATOM 2435 C CA . ALA A 1 307 ? 20.221 -21.461 -3.631 1.00 51.16 307 ALA A CA 1
ATOM 2436 C C . ALA A 1 307 ? 19.534 -20.116 -3.363 1.00 51.16 307 ALA A C 1
ATOM 2438 O O . ALA A 1 307 ? 20.047 -19.325 -2.576 1.00 51.16 307 ALA A O 1
ATOM 2439 N N . LEU A 1 308 ? 18.358 -19.887 -3.956 1.00 50.00 308 LEU A N 1
ATOM 2440 C CA . LEU A 1 308 ? 17.451 -18.799 -3.576 1.00 50.00 308 LEU A CA 1
ATOM 2441 C C . LEU A 1 308 ? 17.085 -18.960 -2.093 1.00 50.00 308 LEU A C 1
ATOM 2443 O O . LEU A 1 308 ? 16.158 -19.703 -1.750 1.00 50.00 308 LEU A O 1
ATOM 2447 N N . ASN A 1 309 ? 17.860 -18.356 -1.199 1.00 48.62 309 ASN A N 1
ATOM 2448 C CA . ASN A 1 309 ? 17.510 -18.320 0.209 1.00 48.62 309 ASN A CA 1
ATOM 2449 C C . ASN A 1 309 ? 16.213 -17.514 0.364 1.00 48.62 309 ASN A C 1
ATOM 2451 O O . ASN A 1 309 ? 15.951 -16.586 -0.394 1.00 48.62 309 ASN A O 1
ATOM 2455 N N . ASP A 1 310 ? 15.412 -17.933 1.341 1.00 53.22 310 ASP A N 1
ATOM 2456 C CA . ASP A 1 310 ? 14.220 -17.249 1.855 1.00 53.22 310 ASP A CA 1
ATOM 2457 C C . ASP A 1 310 ? 12.876 -17.597 1.199 1.00 53.22 310 ASP A C 1
ATOM 2459 O O . ASP A 1 310 ? 12.221 -16.808 0.522 1.00 53.22 310 ASP A O 1
ATOM 2463 N N . PHE A 1 311 ? 12.383 -18.793 1.542 1.00 57.16 311 PHE A N 1
ATOM 2464 C CA . PHE A 1 311 ? 10.938 -18.981 1.673 1.00 57.16 311 PHE A CA 1
ATOM 2465 C C . PHE A 1 311 ? 10.484 -18.517 3.055 1.00 57.16 311 PHE A C 1
ATOM 2467 O O . PHE A 1 311 ? 11.108 -18.837 4.068 1.00 57.16 311 PHE A O 1
ATOM 2474 N N . THR A 1 312 ? 9.362 -17.804 3.107 1.00 55.59 312 THR A N 1
ATOM 2475 C CA . THR A 1 312 ? 8.792 -17.350 4.377 1.00 55.59 312 THR A CA 1
ATOM 2476 C C . THR A 1 312 ? 8.325 -18.536 5.230 1.00 55.59 312 THR A C 1
ATOM 2478 O O . THR A 1 312 ? 8.015 -19.621 4.719 1.00 55.59 312 THR A O 1
ATOM 2481 N N . LYS A 1 313 ? 8.224 -18.342 6.553 1.00 62.03 313 LYS A N 1
ATOM 2482 C CA . LYS A 1 313 ? 7.700 -19.367 7.479 1.00 62.03 313 LYS A CA 1
ATOM 2483 C C . LYS A 1 313 ? 6.299 -19.831 7.067 1.00 62.03 313 LYS A C 1
ATOM 2485 O O . LYS A 1 313 ? 5.946 -20.990 7.275 1.00 62.03 313 LYS A O 1
ATOM 2490 N N . GLU A 1 314 ? 5.516 -18.945 6.467 1.00 58.47 314 GLU A N 1
ATOM 2491 C CA . GLU A 1 314 ? 4.166 -19.192 5.971 1.00 58.47 314 GLU A CA 1
ATOM 2492 C C . GLU A 1 314 ? 4.175 -20.117 4.747 1.00 58.47 314 GLU A C 1
ATOM 2494 O O . GLU A 1 314 ? 3.393 -21.064 4.711 1.00 58.47 314 GLU A O 1
ATOM 2499 N N . MET A 1 315 ? 5.097 -19.922 3.796 1.00 58.53 315 MET A N 1
ATOM 2500 C CA . MET A 1 315 ? 5.255 -20.805 2.629 1.00 58.53 315 MET A CA 1
ATOM 2501 C C . MET A 1 315 ? 5.697 -22.215 3.037 1.00 58.53 315 MET A C 1
ATOM 2503 O O . MET A 1 315 ? 5.189 -23.206 2.515 1.00 58.53 315 MET A O 1
ATOM 2507 N N . ILE A 1 316 ? 6.609 -22.313 4.011 1.00 65.31 316 ILE A N 1
ATOM 2508 C CA . ILE A 1 316 ? 7.078 -23.598 4.551 1.00 65.31 316 ILE A CA 1
ATOM 2509 C C . ILE A 1 316 ? 5.945 -24.320 5.292 1.00 65.31 316 ILE A C 1
ATOM 2511 O O . ILE A 1 316 ? 5.807 -25.537 5.172 1.00 65.31 316 ILE A O 1
ATOM 2515 N N . LYS A 1 317 ? 5.114 -23.586 6.044 1.00 70.62 317 LYS A N 1
ATOM 2516 C CA . LYS A 1 317 ? 3.922 -24.146 6.700 1.00 70.62 317 LYS A CA 1
ATOM 2517 C C . LYS A 1 317 ? 2.872 -24.607 5.690 1.00 70.62 317 LYS A C 1
ATOM 2519 O O . LYS A 1 317 ? 2.251 -25.639 5.921 1.00 70.62 317 LYS A O 1
ATOM 2524 N N . ALA A 1 318 ? 2.690 -23.869 4.596 1.00 65.50 318 ALA A N 1
ATOM 2525 C CA . ALA A 1 318 ? 1.733 -24.206 3.549 1.00 65.50 318 ALA A CA 1
ATOM 2526 C C . ALA A 1 318 ? 2.143 -25.453 2.746 1.00 65.50 318 ALA A C 1
ATOM 2528 O O . ALA A 1 318 ? 1.269 -26.217 2.347 1.00 65.50 318 ALA A O 1
ATOM 2529 N N . ASP A 1 319 ? 3.447 -25.687 2.527 1.00 69.88 319 ASP A N 1
ATOM 2530 C CA . ASP A 1 319 ? 3.929 -26.829 1.734 1.00 69.88 319 ASP A CA 1
ATOM 2531 C C . ASP A 1 319 ? 5.253 -27.427 2.258 1.00 69.88 319 ASP A C 1
ATOM 2533 O O . ASP A 1 319 ? 6.319 -27.374 1.632 1.00 69.88 319 ASP A O 1
ATOM 2537 N N . ARG A 1 320 ? 5.185 -28.036 3.452 1.00 70.44 320 ARG A N 1
ATOM 2538 C CA . ARG A 1 320 ? 6.342 -28.659 4.127 1.00 70.44 320 ARG A CA 1
ATOM 2539 C C . ARG A 1 320 ? 6.984 -29.777 3.297 1.00 70.44 320 ARG A C 1
ATOM 2541 O O . ARG A 1 320 ? 8.191 -30.008 3.401 1.00 70.44 320 ARG A O 1
ATOM 2548 N N . LYS A 1 321 ? 6.188 -30.471 2.477 1.00 74.62 321 LYS A N 1
ATOM 2549 C CA . LYS A 1 321 ? 6.651 -31.562 1.612 1.00 74.62 321 LYS A CA 1
ATOM 2550 C C . LYS A 1 321 ? 7.570 -31.028 0.516 1.00 74.62 321 LYS A C 1
ATOM 2552 O O . LYS A 1 321 ? 8.710 -31.486 0.429 1.00 74.62 321 LYS A O 1
ATOM 2557 N N . LYS A 1 322 ? 7.136 -30.015 -0.243 1.00 71.25 322 LYS A N 1
ATOM 2558 C CA . LYS A 1 322 ? 7.972 -29.411 -1.294 1.00 71.25 322 LYS A CA 1
ATOM 2559 C C . LYS A 1 322 ? 9.229 -28.752 -0.738 1.00 71.25 322 LYS A C 1
ATOM 2561 O O . LYS A 1 322 ? 10.281 -28.805 -1.371 1.00 71.25 322 LYS A O 1
ATOM 2566 N N . TYR A 1 323 ? 9.163 -28.200 0.475 1.00 73.69 323 TYR A N 1
ATOM 2567 C CA . TYR A 1 323 ? 10.352 -27.682 1.153 1.00 73.69 323 TYR A CA 1
ATOM 2568 C C . TYR A 1 323 ? 11.404 -28.778 1.386 1.00 73.69 323 TYR A C 1
ATOM 2570 O O . TYR A 1 323 ? 12.571 -28.606 1.041 1.00 73.69 323 TYR A O 1
ATOM 2578 N N . SER A 1 324 ? 10.995 -29.933 1.920 1.00 76.50 324 SER A N 1
ATOM 2579 C CA . SER A 1 324 ? 11.894 -31.074 2.149 1.00 76.50 324 SER A CA 1
ATOM 2580 C C . SER A 1 324 ? 12.486 -31.638 0.847 1.00 76.50 324 SER A C 1
ATOM 2582 O O . SER A 1 324 ? 13.661 -32.018 0.800 1.00 76.50 324 SER A O 1
ATOM 2584 N N . GLU A 1 325 ? 11.691 -31.657 -0.223 1.00 81.19 325 GLU A N 1
ATOM 2585 C CA . GLU A 1 325 ? 12.115 -32.071 -1.566 1.00 81.19 325 GLU A CA 1
ATOM 2586 C C . GLU A 1 325 ? 13.181 -31.133 -2.131 1.00 81.19 325 GLU A C 1
ATOM 2588 O O . GLU A 1 325 ? 14.247 -31.593 -2.550 1.00 81.19 325 GLU A O 1
ATOM 2593 N N . ARG A 1 326 ? 12.959 -29.819 -2.017 1.00 74.31 326 ARG A N 1
ATOM 2594 C CA . ARG A 1 326 ? 13.940 -28.798 -2.389 1.00 74.31 326 ARG A CA 1
ATOM 2595 C C . ARG A 1 326 ? 15.237 -28.927 -1.599 1.00 74.31 326 ARG A C 1
ATOM 2597 O O . ARG A 1 326 ? 16.300 -28.875 -2.201 1.00 74.31 326 ARG A O 1
ATOM 2604 N N . VAL A 1 327 ? 15.173 -29.106 -0.278 1.00 74.75 327 VAL A N 1
ATOM 2605 C CA . VAL A 1 327 ? 16.376 -29.281 0.561 1.00 74.75 327 VAL A CA 1
ATOM 2606 C C . VAL A 1 327 ? 17.190 -30.501 0.118 1.00 74.75 327 VAL A C 1
ATOM 2608 O O . VAL A 1 327 ? 18.412 -30.503 0.196 1.00 74.75 327 VAL A O 1
ATOM 2611 N N . THR A 1 328 ? 16.528 -31.549 -0.365 1.00 81.31 328 THR A N 1
ATOM 2612 C CA . THR A 1 328 ? 17.224 -32.745 -0.851 1.00 81.31 328 THR A CA 1
ATOM 2613 C C . THR A 1 328 ? 17.906 -32.496 -2.196 1.00 81.31 328 THR A C 1
ATOM 2615 O O . THR A 1 328 ? 19.066 -32.860 -2.365 1.00 81.31 328 THR A O 1
ATOM 2618 N N . LEU A 1 329 ? 17.222 -31.835 -3.133 1.00 79.06 329 LEU A N 1
ATOM 2619 C CA . LEU A 1 329 ? 17.808 -31.479 -4.428 1.00 79.06 329 LEU A CA 1
ATOM 2620 C C . LEU A 1 329 ? 18.882 -30.394 -4.309 1.00 79.06 329 LEU A C 1
ATOM 2622 O O . LEU A 1 329 ? 19.856 -30.425 -5.050 1.00 79.06 329 LEU A O 1
ATOM 2626 N N . SER A 1 330 ? 18.769 -29.483 -3.341 1.00 74.19 330 SER A N 1
ATOM 2627 C CA . SER A 1 330 ? 19.776 -28.445 -3.123 1.00 74.19 330 SER A CA 1
ATOM 2628 C C . SER A 1 330 ? 21.115 -29.007 -2.667 1.00 74.19 330 SER A C 1
ATOM 2630 O O . SER A 1 330 ? 22.153 -28.516 -3.100 1.00 74.19 330 SER A O 1
ATOM 2632 N N . LEU A 1 331 ? 21.104 -30.053 -1.838 1.00 78.12 331 LEU A N 1
ATOM 2633 C CA . LEU A 1 331 ? 22.313 -30.790 -1.471 1.00 78.12 331 LEU A CA 1
ATOM 2634 C C . LEU A 1 331 ? 22.970 -31.421 -2.703 1.00 78.12 331 LEU A C 1
ATOM 2636 O O . LEU A 1 331 ? 24.171 -31.270 -2.897 1.00 78.12 331 LEU A O 1
ATOM 2640 N N . ALA A 1 332 ? 22.171 -32.042 -3.575 1.00 80.75 332 ALA A N 1
ATOM 2641 C CA . ALA A 1 332 ? 22.666 -32.630 -4.814 1.00 80.75 332 ALA A CA 1
ATOM 2642 C C . ALA A 1 332 ? 23.253 -31.582 -5.768 1.00 80.75 332 ALA A C 1
ATOM 2644 O O . ALA A 1 332 ? 24.332 -31.791 -6.310 1.00 80.75 332 ALA A O 1
ATOM 2645 N N . PHE A 1 333 ? 22.574 -30.450 -5.949 1.00 78.44 333 PHE A N 1
ATOM 2646 C CA . PHE A 1 333 ? 23.007 -29.386 -6.853 1.00 78.44 333 PHE A CA 1
ATOM 2647 C C . PHE A 1 333 ? 24.284 -28.687 -6.385 1.00 78.44 333 PHE A C 1
ATOM 2649 O O . PHE A 1 333 ? 25.150 -28.403 -7.205 1.00 78.44 333 PHE A O 1
ATOM 2656 N N . LYS A 1 334 ? 24.462 -28.492 -5.070 1.00 75.25 334 LYS A N 1
ATOM 2657 C CA . LYS A 1 334 ? 25.667 -27.869 -4.486 1.00 75.25 334 LYS A CA 1
ATOM 2658 C C . LYS A 1 334 ? 26.977 -28.595 -4.813 1.00 75.25 334 LYS A C 1
ATOM 2660 O O . LYS A 1 334 ? 28.039 -27.999 -4.659 1.00 75.25 334 LYS A O 1
ATOM 2665 N N . LYS A 1 335 ? 26.920 -29.860 -5.242 1.00 80.12 335 LYS A N 1
ATOM 2666 C CA . LYS A 1 335 ? 28.097 -30.638 -5.656 1.00 80.12 335 LYS A CA 1
ATOM 2667 C C . LYS A 1 335 ? 28.595 -30.314 -7.062 1.00 80.12 335 LYS A C 1
ATOM 2669 O O . LYS A 1 335 ? 29.700 -30.722 -7.404 1.00 80.12 335 LYS A O 1
ATOM 2674 N N . PHE A 1 336 ? 27.804 -29.611 -7.868 1.00 76.62 336 PHE A N 1
ATOM 2675 C CA . PHE A 1 336 ? 28.111 -29.367 -9.271 1.00 76.62 336 PHE A CA 1
ATOM 2676 C C . PHE A 1 336 ? 28.196 -27.872 -9.543 1.00 76.62 336 PHE A C 1
ATOM 2678 O O . PHE A 1 336 ? 27.392 -27.082 -9.054 1.00 76.62 336 PHE A O 1
ATOM 2685 N N . GLN A 1 337 ? 29.197 -27.491 -10.330 1.00 69.69 337 GLN A N 1
ATOM 2686 C CA . GLN A 1 337 ? 29.469 -26.092 -10.635 1.00 69.69 337 GLN A CA 1
ATOM 2687 C C . GLN A 1 337 ? 28.533 -25.540 -11.717 1.00 69.69 337 GLN A C 1
ATOM 2689 O O . GLN A 1 337 ? 28.124 -24.385 -11.656 1.00 69.69 337 GLN A O 1
ATOM 2694 N N . THR A 1 338 ? 28.144 -26.385 -12.673 1.00 73.50 338 THR A N 1
ATOM 2695 C CA . THR A 1 338 ? 27.220 -26.046 -13.759 1.00 73.50 338 THR A CA 1
ATOM 2696 C C . THR A 1 338 ? 26.109 -27.086 -13.857 1.00 73.50 338 THR A C 1
ATOM 2698 O O . THR A 1 338 ? 26.268 -28.236 -13.428 1.00 73.50 338 THR A O 1
ATOM 2701 N N . TYR A 1 339 ? 24.977 -26.695 -14.451 1.00 77.75 339 TYR A N 1
ATOM 2702 C CA . TYR A 1 339 ? 23.889 -27.638 -14.697 1.00 77.75 339 TYR A CA 1
ATOM 2703 C C . TYR A 1 339 ? 24.305 -28.749 -15.671 1.00 77.75 339 TYR A C 1
ATOM 2705 O O . TYR A 1 339 ? 23.862 -29.876 -15.518 1.00 77.75 339 TYR A O 1
ATOM 2713 N N . GLU A 1 340 ? 25.178 -28.480 -16.640 1.00 80.06 340 GLU A N 1
ATOM 2714 C CA . GLU A 1 340 ? 25.648 -29.480 -17.613 1.00 80.06 340 GLU A CA 1
ATOM 2715 C C . GLU A 1 340 ? 26.404 -30.634 -16.933 1.00 80.06 340 GLU A C 1
ATOM 2717 O O . GLU A 1 340 ? 26.177 -31.807 -17.246 1.00 80.06 340 GLU A O 1
ATOM 2722 N N . LEU A 1 341 ? 27.238 -30.315 -15.935 1.00 81.00 341 LEU A N 1
ATOM 2723 C CA . LEU A 1 341 ? 27.923 -31.310 -15.105 1.00 81.00 341 LEU A CA 1
ATOM 2724 C C . LEU A 1 341 ? 26.930 -32.108 -14.255 1.00 81.00 341 LEU A C 1
ATOM 2726 O O . LEU A 1 341 ? 27.036 -33.332 -14.157 1.00 81.00 341 LEU A O 1
ATOM 2730 N N . PHE A 1 342 ? 25.933 -31.428 -13.678 1.00 85.75 342 PHE A N 1
ATOM 2731 C CA . PHE A 1 342 ? 24.848 -32.087 -12.955 1.00 85.75 342 PHE A CA 1
ATOM 2732 C C . PHE A 1 342 ? 24.043 -33.024 -13.873 1.00 85.75 342 PHE A C 1
ATOM 2734 O O . PHE A 1 342 ? 23.819 -34.184 -13.535 1.00 85.75 342 PHE A O 1
ATOM 2741 N N . GLY A 1 343 ? 23.635 -32.539 -15.046 1.00 83.56 343 GLY A N 1
ATOM 2742 C CA . GLY A 1 343 ? 22.833 -33.264 -16.027 1.00 83.56 343 GLY A CA 1
ATOM 2743 C C . GLY A 1 343 ? 23.550 -34.504 -16.546 1.00 83.56 343 GLY A C 1
ATOM 2744 O O . GLY A 1 343 ? 22.927 -35.553 -16.672 1.00 83.56 343 GLY A O 1
ATOM 2745 N N . SER A 1 344 ? 24.868 -34.417 -16.730 1.00 87.31 344 SER A N 1
ATOM 2746 C CA . SER A 1 344 ? 25.710 -35.565 -17.082 1.00 87.31 344 SER A CA 1
ATOM 2747 C C . SER A 1 344 ? 25.793 -36.589 -15.942 1.00 87.31 344 SER A C 1
ATOM 2749 O O . SER A 1 344 ? 25.642 -37.787 -16.166 1.00 87.31 344 SER A O 1
ATOM 2751 N N . ALA A 1 345 ? 25.956 -36.140 -14.691 1.00 85.38 345 ALA A N 1
ATOM 2752 C CA . ALA A 1 345 ? 26.025 -37.020 -13.516 1.00 85.38 345 ALA A CA 1
ATOM 2753 C C . ALA A 1 345 ? 24.675 -37.652 -13.110 1.00 85.38 345 ALA A C 1
ATOM 2755 O O . ALA A 1 345 ? 24.640 -38.618 -12.335 1.00 85.38 345 ALA A O 1
ATOM 2756 N N . TYR A 1 346 ? 23.568 -37.093 -13.600 1.00 89.25 346 TYR A N 1
ATOM 2757 C CA . TYR A 1 346 ? 22.191 -37.568 -13.425 1.00 89.25 346 TYR A CA 1
ATOM 2758 C C . TYR A 1 346 ? 21.552 -37.957 -14.770 1.00 89.25 346 TYR A C 1
ATOM 2760 O O . TYR A 1 346 ? 20.328 -37.881 -14.927 1.00 89.25 346 TYR A O 1
ATOM 2768 N N . ALA A 1 347 ? 22.368 -38.376 -15.743 1.00 86.69 347 ALA A N 1
ATOM 2769 C CA . ALA A 1 347 ? 21.897 -38.818 -17.052 1.00 86.69 347 ALA A CA 1
ATOM 2770 C C . ALA A 1 347 ? 20.831 -39.922 -16.909 1.00 86.69 347 ALA A C 1
ATOM 2772 O O . ALA A 1 347 ? 20.940 -40.801 -16.055 1.00 86.69 347 ALA A O 1
ATOM 2773 N N . GLY A 1 348 ? 19.755 -39.833 -17.696 1.00 84.94 348 GLY A N 1
ATOM 2774 C CA . GLY A 1 348 ? 18.581 -40.713 -17.587 1.00 84.94 348 GLY A CA 1
ATOM 2775 C C . GLY A 1 348 ? 17.602 -40.370 -16.451 1.00 84.94 348 GLY A C 1
ATOM 2776 O O . GLY A 1 348 ? 16.485 -40.885 -16.425 1.00 84.94 348 GLY A O 1
ATOM 2777 N N . HIS A 1 349 ? 17.965 -39.463 -15.535 1.00 85.81 349 HIS A N 1
ATOM 2778 C CA . HIS A 1 349 ? 17.118 -39.054 -14.406 1.00 85.81 349 HIS A CA 1
ATOM 2779 C C . HIS A 1 349 ? 16.731 -37.569 -14.417 1.00 85.81 349 HIS A C 1
ATOM 2781 O O . HIS A 1 349 ? 15.754 -37.193 -13.772 1.00 85.81 349 HIS A O 1
ATOM 2787 N N . ALA A 1 350 ? 17.456 -36.723 -15.152 1.00 82.12 350 ALA A N 1
ATOM 2788 C CA . ALA A 1 350 ? 17.285 -35.266 -15.129 1.00 82.12 350 ALA A CA 1
ATOM 2789 C C . ALA A 1 350 ? 16.022 -34.740 -15.853 1.00 82.12 350 ALA A C 1
ATOM 2791 O O . ALA A 1 350 ? 15.601 -33.605 -15.613 1.00 82.12 350 ALA A O 1
ATOM 2792 N N . GLU A 1 351 ? 15.400 -35.550 -16.715 1.00 74.62 351 GLU A N 1
ATOM 2793 C CA . GLU A 1 351 ? 14.288 -35.122 -17.581 1.00 74.62 351 GLU A CA 1
ATOM 2794 C C . GLU A 1 351 ? 12.991 -34.835 -16.818 1.00 74.62 351 GLU A C 1
ATOM 2796 O O . GLU A 1 351 ? 12.247 -33.925 -17.178 1.00 74.62 351 GLU A O 1
ATOM 2801 N N . THR A 1 352 ? 12.729 -35.568 -15.732 1.00 78.06 352 THR A N 1
ATOM 2802 C CA . THR A 1 352 ? 11.510 -35.400 -14.931 1.00 78.06 352 THR A CA 1
ATOM 2803 C C . THR A 1 352 ? 11.834 -35.146 -13.468 1.00 78.06 352 THR A C 1
ATOM 2805 O O . THR A 1 352 ? 12.737 -35.747 -12.883 1.00 78.06 352 THR A O 1
ATOM 2808 N N . TYR A 1 353 ? 11.049 -34.266 -12.846 1.00 78.69 353 TYR A N 1
ATOM 2809 C CA . TYR A 1 353 ? 11.230 -33.875 -11.449 1.00 78.69 353 TYR A CA 1
ATOM 2810 C C . TYR A 1 353 ? 11.164 -35.062 -10.474 1.00 78.69 353 TYR A C 1
ATOM 2812 O O . TYR A 1 353 ? 11.945 -35.162 -9.528 1.00 78.69 353 TYR A O 1
ATOM 2820 N N . SER A 1 354 ? 10.244 -35.996 -10.714 1.00 79.56 354 SER A N 1
ATOM 2821 C CA . SER A 1 354 ? 10.079 -37.189 -9.883 1.00 79.56 354 SER A CA 1
ATOM 2822 C C . SER A 1 354 ? 11.272 -38.142 -9.993 1.00 79.56 354 SER A C 1
ATOM 2824 O O . SER A 1 354 ? 11.687 -38.698 -8.973 1.00 79.56 354 SER A O 1
ATOM 2826 N N . SER A 1 355 ? 11.843 -38.304 -11.192 1.00 83.25 355 SER A N 1
ATOM 2827 C CA . SER A 1 355 ? 12.997 -39.178 -11.431 1.00 83.25 355 SER A CA 1
ATOM 2828 C C . SER A 1 355 ? 14.256 -38.631 -10.758 1.00 83.25 355 SER A C 1
ATOM 2830 O O . SER A 1 355 ? 14.868 -39.329 -9.947 1.00 83.25 355 SER A O 1
ATOM 2832 N N . VAL A 1 356 ? 14.573 -37.347 -10.965 1.00 85.06 356 VAL A N 1
ATOM 2833 C CA . VAL A 1 356 ? 15.747 -36.713 -10.342 1.00 85.06 356 VAL A CA 1
ATOM 2834 C C . VAL A 1 356 ? 15.642 -36.668 -8.816 1.00 85.06 356 VAL A C 1
ATOM 2836 O O . VAL A 1 356 ? 16.623 -36.904 -8.113 1.00 85.06 356 VAL A O 1
ATOM 2839 N N . LEU A 1 357 ? 14.446 -36.426 -8.269 1.00 85.19 357 LEU A N 1
ATOM 2840 C CA . LEU A 1 357 ? 14.224 -36.409 -6.824 1.00 85.19 357 LEU A CA 1
ATOM 2841 C C . LEU A 1 357 ? 14.363 -37.806 -6.208 1.00 85.19 357 LEU A C 1
ATOM 2843 O O . LEU A 1 357 ? 14.887 -37.940 -5.099 1.00 85.19 357 LEU A O 1
ATOM 2847 N N . LYS A 1 358 ? 13.890 -38.849 -6.900 1.00 86.38 358 LYS A N 1
ATOM 2848 C CA . LYS A 1 358 ? 14.045 -40.242 -6.462 1.00 86.38 358 LYS A CA 1
ATOM 2849 C C . LYS A 1 358 ? 15.522 -40.630 -6.419 1.00 86.38 358 LYS A C 1
ATOM 2851 O O . LYS A 1 358 ? 15.964 -41.169 -5.405 1.00 86.38 358 LYS A O 1
ATOM 2856 N N . GLU A 1 359 ? 16.269 -40.268 -7.456 1.00 90.38 359 GLU A N 1
ATOM 2857 C CA . GLU A 1 359 ? 17.706 -40.517 -7.557 1.00 90.38 359 GLU A CA 1
ATOM 2858 C C . GLU A 1 359 ? 18.496 -39.744 -6.489 1.00 90.38 359 GLU A C 1
ATOM 2860 O O . GLU A 1 359 ? 19.289 -40.323 -5.749 1.00 90.38 359 GLU A O 1
ATOM 2865 N N . ALA A 1 360 ? 18.205 -38.454 -6.289 1.00 87.12 360 ALA A N 1
ATOM 2866 C CA . ALA A 1 360 ? 18.829 -37.659 -5.231 1.00 87.12 360 ALA A CA 1
ATOM 2867 C C . ALA A 1 360 ? 18.539 -38.236 -3.831 1.00 87.12 360 ALA A C 1
ATOM 2869 O O . ALA A 1 360 ? 19.434 -38.349 -2.993 1.00 87.12 360 ALA A O 1
ATOM 2870 N N . ARG A 1 361 ? 17.301 -38.673 -3.561 1.00 86.56 361 ARG A N 1
ATOM 2871 C CA . ARG A 1 361 ? 16.948 -39.344 -2.295 1.00 86.56 361 ARG A CA 1
ATOM 2872 C C . ARG A 1 361 ? 17.688 -40.669 -2.115 1.00 86.56 361 ARG A C 1
ATOM 2874 O O . ARG A 1 361 ? 18.064 -40.996 -0.991 1.00 86.56 361 ARG A O 1
ATOM 2881 N N . GLN A 1 362 ? 17.884 -41.436 -3.184 1.00 88.88 362 GLN A N 1
ATOM 2882 C CA . GLN A 1 362 ? 18.668 -42.666 -3.146 1.00 88.88 362 GLN A CA 1
ATOM 2883 C C . GLN A 1 362 ? 20.135 -42.373 -2.819 1.00 88.88 362 GLN A C 1
ATOM 2885 O O . GLN A 1 362 ? 20.631 -42.874 -1.812 1.00 88.88 362 GLN A O 1
ATOM 2890 N N . ARG A 1 363 ? 20.778 -41.462 -3.555 1.00 87.75 363 ARG A N 1
ATOM 2891 C CA . ARG A 1 363 ? 22.164 -41.042 -3.291 1.00 87.75 363 ARG A CA 1
ATOM 2892 C C . ARG A 1 363 ? 22.344 -40.461 -1.889 1.00 87.75 363 ARG A C 1
ATOM 2894 O O . ARG A 1 363 ? 23.377 -40.682 -1.268 1.00 87.75 363 ARG A O 1
ATOM 2901 N N . LYS A 1 364 ? 21.327 -39.784 -1.341 1.00 85.56 364 LYS A N 1
ATOM 2902 C CA . LYS A 1 364 ? 21.339 -39.291 0.045 1.00 85.56 364 LYS A CA 1
ATOM 2903 C C . LYS A 1 364 ? 21.376 -40.431 1.058 1.00 85.56 364 LYS A C 1
ATOM 2905 O O . LYS A 1 364 ? 22.135 -40.358 2.014 1.00 85.56 364 LYS A O 1
ATOM 2910 N N . ARG A 1 365 ? 20.555 -41.469 0.857 1.00 87.25 365 ARG A N 1
ATOM 2911 C CA . ARG A 1 365 ? 20.526 -42.662 1.724 1.00 87.25 365 ARG A CA 1
ATOM 2912 C C . ARG A 1 365 ? 21.834 -43.444 1.664 1.00 87.25 365 ARG A C 1
ATOM 2914 O O . ARG A 1 365 ? 22.229 -44.036 2.656 1.00 87.25 365 ARG A O 1
ATOM 2921 N N . GLU A 1 366 ? 22.509 -43.394 0.523 1.00 87.81 366 GLU A N 1
ATOM 2922 C CA . GLU A 1 366 ? 23.823 -43.999 0.310 1.00 87.81 366 GLU A CA 1
ATOM 2923 C C . GLU A 1 366 ? 24.993 -43.101 0.772 1.00 87.81 366 GLU A C 1
ATOM 2925 O O . GLU A 1 366 ? 26.144 -43.448 0.528 1.00 87.81 366 GLU A O 1
ATOM 2930 N N . ASN A 1 367 ? 24.730 -41.950 1.416 1.00 83.38 367 ASN A N 1
ATOM 2931 C CA . ASN A 1 367 ? 25.731 -40.942 1.816 1.00 83.38 367 ASN A CA 1
ATOM 2932 C C . ASN A 1 367 ? 26.618 -40.425 0.664 1.00 83.38 367 ASN A C 1
ATOM 2934 O O . ASN A 1 367 ? 27.758 -40.014 0.864 1.00 83.38 367 ASN A O 1
ATOM 2938 N N . LYS A 1 368 ? 26.080 -40.405 -0.557 1.00 75.50 368 LYS A N 1
ATOM 2939 C CA . LYS A 1 368 ? 26.744 -39.904 -1.771 1.00 75.50 368 LYS A CA 1
ATOM 2940 C C . LYS A 1 368 ? 26.321 -38.473 -2.140 1.00 75.50 368 LYS A C 1
ATOM 2942 O O . LYS A 1 368 ? 26.776 -37.956 -3.163 1.00 75.50 368 LYS A O 1
ATOM 2947 N N . LEU A 1 369 ? 25.481 -37.809 -1.329 1.00 73.88 369 LEU A N 1
ATOM 2948 C CA . LEU A 1 369 ? 25.060 -36.399 -1.494 1.00 73.88 369 LEU A CA 1
ATOM 2949 C C . LEU A 1 369 ? 25.835 -35.391 -0.658 1.00 73.88 369 LEU A C 1
ATOM 2951 O O . LEU A 1 369 ? 26.683 -35.820 0.147 1.00 73.88 369 LEU A O 1
#

Sequence (369 aa):
MDAIPTKEAIQDAFHGTSTRRTYSTYQRQFLEYFQHVNSGKDPCATTTGDCTDFLHHLYSLGRKTRTIDCAKSAMVAFFKERFAAQATETKRYVVGLQKFNRQKNVDDEKKAHPLSAHELSLLMNSFGDLNPFVGTMFRFLFSCYMGCFRISEVLALRWPDLARAQSEAGVHVSVRLRWHKKASVEQDCQIYNLVHEVTYPCLRVCGFYDDYLSMVKATMMNVADNAVVFLKSHINTTAPSADSIAEAVMKMLQDQKPAQPSKTTSATKQTTFDVFVVPKTIPSARSAHEAWCQWFYADVLGGRPCALNDFTKEMIKADRKKYSERVTLSLAFKKFQTYELFGSAYAGHAETYSSVLKEARQRKRENKL

Foldseek 3Di:
DPDDDDPVVVVVVVQDPVLVVLLVVLVVVLVVVCCVVPPPDDPLPDALVSLLVSLVVCVVVVHDLVSSVSSLVSVCVVNVPPDRSPDPSVVCSSVVVVVVCVVVVVVVDPPPDFDDLQLLLVLLVVLCVPDQLRSLLSLLLSQVCQLVDDNVQLQQFWQVQWDWDADPLGIWIKGWGPDDPPDPPPDDTDIDTTDHCSVRVSSCNVVSVVSNVVVCCVVPVPDDRGDGSDDPVSCPPDDDPPVRSVVVSVVVVVPDDPDDDDDDDDDPDDDGPVPPPDDQEDDDDFFLVRLQVRFWDQPPVPLATDGPPDDDPRRCVVCVPVVVLNVLVVVLRRVDSDVVRSCVVCPPQGGGSVSVSVVSVVCVVVVND

Organism: Aphanomyces astaci (NCBI:txid112090)

Secondary structure (DSSP, 8-state):
-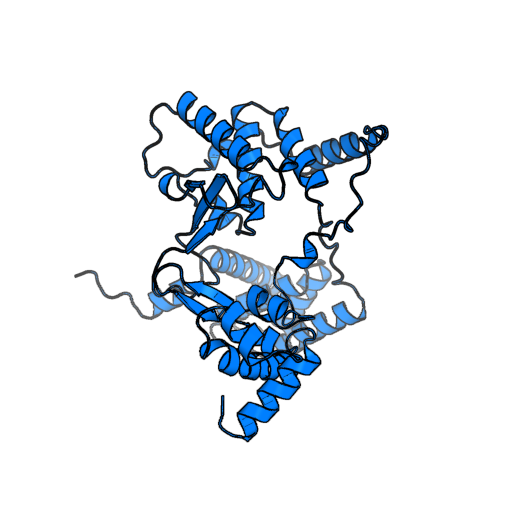PPPPPHHHHHHHTS-HHHHHHHHHHHHHHHHHHHHHSTT--GGG--HHHHHHHHHHHHHTT--HHHHHHHHHHHHHHTTT-TTTTSHHHHHHHHHHHHHHHHTTTT---PPP---HHHHHHHHHHGGGS-HHHHHHHHHHHHHHTTT--HHHHTT-BGGGEEEEEETTEEEEEEEES--TT---SS-PEEEEPPPTTT-GGG-HHHHHHHHHHHHHHH-TT--TT-BSS-HHHHHSSPPPHHHHHHHHHHHHHH---PPPP----------GGGTS--SSPPPPSSHHHHHHHHEEE-TTT-SEEE-----HHHHHH-HHHHHHHHHHHHHHTT-SSHHHHHHHTTTTTTSHHHHHHHHHHHHHTT--

pLDDT: mean 70.02, std 16.94, range [27.61, 93.75]